Protein AF-A0A3M1APE1-F1 (afdb_monomer)

Solvent-accessible surface area (backbone atoms only — not comparable to full-atom values): 11731 Å² total; per-residue (Å²): 135,86,70,87,80,72,61,63,45,78,48,77,45,82,92,74,78,41,46,35,37,30,33,65,86,78,69,50,74,39,74,43,41,79,47,98,55,99,58,69,30,36,32,40,74,58,96,89,41,82,45,78,42,48,53,67,59,55,52,51,50,53,52,47,52,55,46,58,76,47,33,68,66,52,49,53,50,46,54,53,49,54,50,47,54,45,68,57,50,65,88,37,80,69,100,48,68,95,58,79,56,70,67,52,43,53,51,52,54,50,53,43,48,49,53,57,50,50,52,49,51,51,51,47,50,55,64,74,60,65,71,81,90,74,94,64,97,72,72,63,59,63,63,53,46,58,58,53,52,57,64,56,71,72,62,62,74,68,59,59,53,52,50,52,52,54,52,54,58,53,52,65,62,56,65,70,56,70,69,58,66,71,65,72,76,77,77,86,85,88,133

Structure (mmCIF, N/CA/C/O backbone):
data_AF-A0A3M1APE1-F1
#
_entry.id   AF-A0A3M1APE1-F1
#
loop_
_atom_site.group_PDB
_atom_site.id
_atom_site.type_symbol
_atom_site.label_atom_id
_atom_site.label_alt_id
_atom_site.label_comp_id
_atom_site.label_asym_id
_atom_site.label_entity_id
_atom_site.label_seq_id
_atom_site.pdbx_PDB_ins_code
_atom_site.Cartn_x
_atom_site.Cartn_y
_atom_site.Cartn_z
_atom_site.occupancy
_atom_site.B_iso_or_equiv
_atom_site.auth_seq_id
_atom_site.auth_comp_id
_atom_site.auth_asym_id
_atom_site.auth_atom_id
_atom_site.pdbx_PDB_model_num
ATOM 1 N N . MET A 1 1 ? -1.640 -9.031 -0.812 1.00 41.06 1 MET A N 1
ATOM 2 C CA . MET A 1 1 ? -1.396 -9.286 0.622 1.00 41.06 1 MET A CA 1
ATOM 3 C C . MET A 1 1 ? -2.560 -8.697 1.394 1.00 41.06 1 MET A C 1
ATOM 5 O O . MET A 1 1 ? -2.690 -7.480 1.416 1.00 41.06 1 MET A O 1
ATOM 9 N N . GLN A 1 2 ? -3.460 -9.532 1.909 1.00 44.06 2 GLN A N 1
ATOM 10 C CA . GLN A 1 2 ? -4.493 -9.068 2.835 1.00 44.06 2 GLN 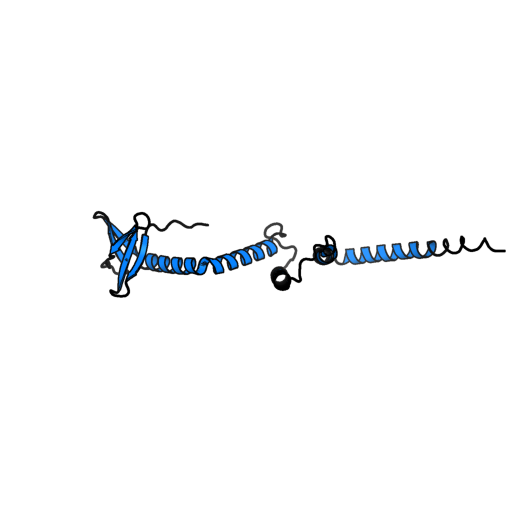A CA 1
ATOM 11 C C . GLN A 1 2 ? -3.848 -9.017 4.224 1.00 44.06 2 GLN A C 1
ATOM 13 O O . GLN A 1 2 ? -3.299 -10.016 4.681 1.00 44.06 2 GLN A O 1
ATOM 18 N N . GLY A 1 3 ? -3.800 -7.827 4.828 1.00 60.53 3 GLY A N 1
ATOM 19 C CA . GLY A 1 3 ? -3.351 -7.671 6.213 1.00 60.53 3 GLY A CA 1
ATOM 20 C C . GLY A 1 3 ? -4.353 -8.291 7.189 1.00 60.53 3 GLY A C 1
ATOM 21 O O . GLY A 1 3 ? -5.450 -8.675 6.785 1.00 60.53 3 GLY A O 1
ATOM 22 N N . GLN A 1 4 ? -3.992 -8.357 8.473 1.00 72.94 4 GLN A N 1
ATOM 23 C CA . GLN A 1 4 ? -4.885 -8.860 9.519 1.00 72.9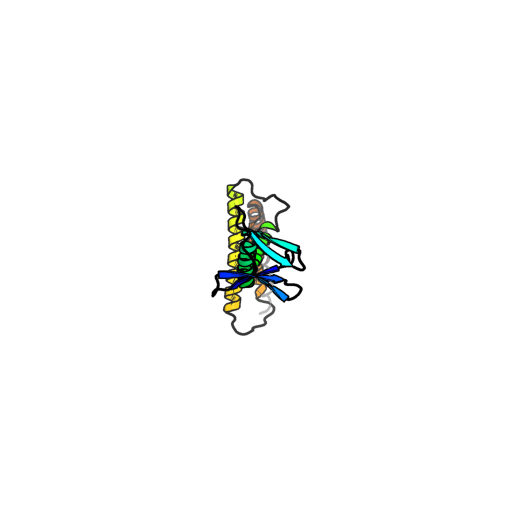4 4 GLN A CA 1
ATOM 24 C C . GLN A 1 4 ? -6.243 -8.136 9.470 1.00 72.94 4 GLN A C 1
ATOM 26 O O . GLN A 1 4 ? -6.304 -6.905 9.313 1.00 72.94 4 GLN A O 1
ATOM 31 N N . SER A 1 5 ? -7.324 -8.917 9.559 1.00 71.25 5 SER A N 1
ATOM 32 C CA . SER A 1 5 ? -8.690 -8.401 9.579 1.00 71.25 5 SER A CA 1
ATOM 33 C C . SER A 1 5 ? -8.896 -7.533 10.814 1.00 71.25 5 SER A C 1
ATOM 35 O O . SER A 1 5 ? -8.535 -7.922 11.927 1.00 71.25 5 SER A O 1
ATOM 37 N N . LEU A 1 6 ? -9.476 -6.353 10.617 1.00 80.31 6 LEU A N 1
ATOM 38 C CA . LEU A 1 6 ? -9.889 -5.504 11.726 1.00 80.31 6 LEU A CA 1
ATOM 39 C C . LEU A 1 6 ? -11.066 -6.175 12.443 1.00 80.31 6 LEU A C 1
ATOM 41 O O . LEU A 1 6 ? -11.990 -6.656 11.794 1.00 80.31 6 LEU A O 1
ATOM 45 N N . HIS A 1 7 ? -11.019 -6.216 13.774 1.00 85.69 7 HIS A N 1
ATOM 46 C CA . HIS A 1 7 ? -12.157 -6.655 14.591 1.00 85.69 7 HIS A CA 1
ATOM 47 C C . HIS A 1 7 ? -13.113 -5.497 14.909 1.00 85.69 7 HIS A C 1
ATOM 49 O O . HIS A 1 7 ? -14.311 -5.717 15.052 1.00 85.69 7 HIS A O 1
ATOM 55 N N . PHE A 1 8 ? -12.583 -4.272 14.984 1.00 89.81 8 PHE A N 1
ATOM 56 C CA . PHE A 1 8 ? -13.334 -3.064 15.319 1.00 89.81 8 PHE A CA 1
ATOM 57 C C . PHE A 1 8 ? -13.159 -2.004 14.235 1.00 89.81 8 PHE A C 1
ATOM 59 O O . PHE A 1 8 ? -12.045 -1.804 13.738 1.00 89.81 8 PHE A O 1
ATOM 66 N N . GLY A 1 9 ? -14.260 -1.342 13.900 1.00 90.38 9 GLY A N 1
ATOM 67 C CA . GLY A 1 9 ? -14.331 -0.103 13.147 1.00 90.38 9 GLY A CA 1
ATOM 68 C C . GLY A 1 9 ? -14.541 1.089 14.075 1.00 90.38 9 GLY A C 1
ATOM 69 O O . GLY A 1 9 ? -14.995 0.932 15.209 1.00 90.38 9 GLY A O 1
ATOM 70 N N . PHE A 1 10 ? -14.182 2.275 13.598 1.00 92.50 10 PHE A N 1
ATOM 71 C CA . PHE A 1 10 ? -14.291 3.519 14.352 1.00 92.50 10 PHE A CA 1
ATOM 72 C C . PHE A 1 10 ? -14.996 4.575 13.508 1.00 92.50 10 PHE A C 1
ATOM 74 O O . PHE A 1 10 ? -14.651 4.753 12.341 1.00 92.50 10 PHE A O 1
ATOM 81 N N . GLU A 1 11 ? -15.925 5.311 14.109 1.00 90.75 11 GLU A N 1
ATOM 82 C CA . GLU A 1 11 ? -16.632 6.417 13.463 1.00 90.75 11 GLU A CA 1
ATOM 83 C C . GLU A 1 11 ? -16.716 7.623 14.407 1.00 90.75 11 GLU A C 1
ATOM 85 O O . GLU A 1 11 ? -16.897 7.485 15.619 1.00 90.75 11 GLU A O 1
ATOM 90 N N . TRP A 1 12 ? -16.532 8.824 13.853 1.00 87.94 12 TRP A N 1
ATOM 91 C CA . TRP A 1 12 ? -16.698 10.076 14.591 1.00 87.94 12 TRP A CA 1
ATOM 92 C C . TRP A 1 12 ? -18.082 10.648 14.312 1.00 87.94 12 TRP A C 1
ATOM 94 O O . TRP A 1 12 ? -18.392 10.985 13.172 1.00 87.94 12 TRP A O 1
ATOM 104 N N . ILE A 1 13 ? -18.887 10.823 15.358 1.00 86.00 13 ILE A N 1
ATOM 105 C CA . ILE A 1 13 ? -20.185 11.489 15.247 1.00 86.00 13 ILE A CA 1
ATOM 106 C C . ILE A 1 13 ? -19.953 12.999 15.387 1.00 86.00 13 ILE A C 1
ATOM 108 O O . ILE A 1 13 ? -19.670 13.498 16.482 1.00 86.00 13 ILE A O 1
ATOM 112 N N . GLU A 1 14 ? -20.058 13.729 14.272 1.00 75.00 14 GLU A N 1
ATOM 113 C CA . GLU A 1 14 ? -19.748 15.168 14.181 1.00 75.00 14 GLU A CA 1
ATOM 114 C C . GLU A 1 14 ? -20.595 16.042 15.117 1.00 75.00 14 GLU A C 1
ATOM 116 O O . GLU A 1 14 ? -20.106 17.053 15.619 1.00 75.00 14 GLU A O 1
ATOM 121 N N . GLN A 1 15 ? -21.832 15.631 15.404 1.00 73.50 15 GLN A N 1
ATOM 122 C CA . GLN A 1 15 ? -22.766 16.391 16.244 1.00 73.50 15 GLN A CA 1
ATOM 123 C C . GLN A 1 15 ? -22.298 16.500 17.703 1.00 73.50 15 GLN A C 1
ATOM 125 O O . GLN A 1 15 ? -22.462 17.542 18.332 1.00 73.50 15 GLN A O 1
ATOM 130 N N . ASP A 1 16 ? -21.657 15.448 18.217 1.00 72.25 16 ASP A N 1
ATOM 131 C CA . ASP A 1 16 ? -21.386 15.280 19.648 1.00 72.25 16 ASP A CA 1
ATOM 132 C C . ASP A 1 16 ? -19.888 15.189 19.986 1.00 72.25 16 ASP A C 1
ATOM 134 O O . ASP A 1 16 ? -19.525 15.108 21.162 1.00 72.25 16 ASP A O 1
ATOM 138 N N . LYS A 1 17 ? -19.000 15.169 18.976 1.00 75.62 17 LYS A N 1
ATOM 139 C CA . LYS A 1 17 ? -17.557 14.867 19.123 1.00 75.62 17 LYS A CA 1
ATOM 140 C C . LYS A 1 17 ? -17.299 13.568 19.903 1.00 75.62 17 LYS A C 1
ATOM 142 O O . LYS A 1 17 ? -16.309 13.449 20.630 1.00 75.62 17 LYS A O 1
ATOM 147 N N . LYS A 1 18 ? -18.194 12.589 19.768 1.00 85.19 18 LYS A N 1
ATOM 148 C CA . LYS A 1 18 ? -18.088 11.275 20.413 1.00 85.19 18 LYS A CA 1
ATOM 149 C C . LYS A 1 18 ? -17.584 10.244 19.407 1.00 85.19 18 LYS A C 1
ATOM 151 O O . LYS A 1 18 ? -17.880 10.331 18.216 1.00 85.19 18 LYS A O 1
ATOM 156 N N . LEU A 1 19 ? -16.791 9.303 19.912 1.00 87.88 19 LEU A N 1
ATOM 157 C CA . LEU A 1 19 ? -16.256 8.186 19.144 1.00 87.88 19 LEU A CA 1
ATOM 158 C C . LEU A 1 19 ? -17.179 6.981 19.321 1.00 87.88 19 LEU A C 1
ATOM 160 O O . LEU A 1 19 ? -17.446 6.569 20.453 1.00 87.88 19 LEU A O 1
ATOM 164 N N . GLU A 1 20 ? -17.620 6.408 18.214 1.00 91.50 20 GLU A N 1
ATOM 165 C CA . GLU A 1 20 ? -18.360 5.155 18.181 1.00 91.50 20 GLU A CA 1
ATOM 166 C C . GLU A 1 20 ? -17.445 4.037 17.677 1.00 91.50 20 GLU A C 1
ATOM 168 O O . GLU A 1 20 ? -16.657 4.221 16.745 1.00 91.50 20 GLU A O 1
ATOM 173 N N . VAL A 1 21 ? -17.497 2.888 18.347 1.00 92.00 21 VAL A N 1
ATOM 174 C CA . VAL A 1 21 ? -16.735 1.693 17.982 1.00 92.00 21 VAL A CA 1
ATOM 175 C C . VAL A 1 21 ? -17.712 0.635 17.512 1.00 92.00 21 VAL A C 1
ATOM 177 O O . VAL A 1 21 ? -18.576 0.204 18.269 1.00 92.00 21 VAL A O 1
ATOM 180 N N . ILE A 1 22 ? -17.541 0.187 16.278 1.00 92.06 22 ILE A N 1
ATOM 181 C CA . ILE A 1 22 ? -18.403 -0.810 15.650 1.00 92.06 22 ILE A CA 1
ATOM 182 C C . ILE A 1 22 ? -17.658 -2.137 15.645 1.00 92.06 22 ILE A C 1
ATOM 184 O O . ILE A 1 22 ? -16.546 -2.233 15.129 1.00 92.06 22 ILE A O 1
ATOM 188 N N . GLU A 1 23 ? -18.237 -3.184 16.212 1.00 91.44 23 GLU A N 1
ATOM 189 C CA . GLU A 1 23 ? -17.677 -4.524 16.081 1.00 91.44 23 GLU A CA 1
ATOM 190 C C . GLU A 1 23 ? -18.008 -5.079 14.690 1.00 91.44 23 GLU A C 1
ATOM 192 O O . GLU A 1 23 ? -19.164 -5.307 14.352 1.00 91.44 23 GLU A O 1
ATOM 197 N N . LEU A 1 24 ? -16.988 -5.303 13.858 1.00 87.44 24 LEU A N 1
ATOM 198 C CA . LEU A 1 24 ? -17.173 -5.619 12.434 1.00 87.44 24 LEU A CA 1
ATOM 199 C C . LEU A 1 24 ? -17.768 -7.014 12.189 1.00 87.44 24 LEU A C 1
ATOM 201 O O . LEU A 1 24 ? -18.299 -7.274 11.115 1.00 87.44 24 LEU A O 1
ATOM 205 N N . GLN A 1 25 ? -17.664 -7.920 13.164 1.00 85.44 25 GLN A N 1
ATOM 206 C CA . GLN A 1 25 ? -18.213 -9.275 13.061 1.00 85.44 25 GLN A CA 1
ATOM 207 C C . GLN A 1 25 ? -19.708 -9.329 13.389 1.00 85.44 25 GLN A C 1
ATOM 209 O O . GLN A 1 25 ? -20.440 -10.099 12.774 1.00 85.44 25 GLN A O 1
ATOM 214 N N . THR A 1 26 ? -20.152 -8.531 14.360 1.00 86.50 26 THR A N 1
ATOM 215 C CA . THR A 1 26 ? -21.529 -8.538 14.877 1.00 86.50 26 THR A CA 1
ATOM 216 C C . THR A 1 26 ? -22.356 -7.363 14.358 1.00 86.50 26 THR A C 1
ATOM 218 O O . THR A 1 26 ? -23.582 -7.414 14.407 1.00 86.50 26 THR A O 1
ATOM 221 N N . GLY A 1 27 ? -21.706 -6.306 13.861 1.00 85.31 27 GLY A N 1
ATOM 222 C CA . GLY A 1 27 ? -22.337 -5.050 13.454 1.00 85.31 27 GLY A CA 1
ATOM 223 C C . GLY A 1 27 ? -22.829 -4.197 14.627 1.00 85.31 27 GLY A C 1
ATOM 224 O O . GLY A 1 27 ? -23.540 -3.222 14.408 1.00 85.31 27 GLY A O 1
ATOM 225 N N . GLN A 1 28 ? -22.491 -4.557 15.869 1.00 89.50 28 GLN A N 1
ATOM 226 C CA . GLN A 1 28 ? -22.942 -3.830 17.054 1.00 89.50 28 GLN A CA 1
ATOM 227 C C . GLN A 1 28 ? -22.081 -2.593 17.296 1.00 89.50 28 GLN A C 1
ATOM 229 O O . GLN A 1 28 ? -20.850 -2.670 17.296 1.00 89.50 28 GLN A O 1
ATOM 234 N N . ALA A 1 29 ? -22.744 -1.462 17.523 1.00 89.69 29 ALA A N 1
ATOM 235 C CA . ALA A 1 29 ? -22.097 -0.189 17.783 1.00 89.69 29 ALA A CA 1
ATOM 236 C C . ALA A 1 29 ? -22.069 0.112 19.288 1.00 89.69 29 ALA A C 1
ATOM 238 O O . ALA A 1 29 ? -23.055 -0.067 20.005 1.00 89.69 29 ALA A O 1
ATOM 239 N N . TYR A 1 30 ? -20.907 0.544 19.766 1.00 90.94 30 TYR A N 1
ATOM 240 C CA . TYR A 1 30 ? -20.628 0.826 21.164 1.00 90.94 30 TYR A CA 1
ATOM 241 C C . TYR A 1 30 ? -20.103 2.248 21.306 1.00 90.94 30 TYR A C 1
ATOM 243 O O . TYR A 1 30 ? -19.142 2.647 20.645 1.00 90.94 30 TYR A O 1
ATOM 251 N N . GLN A 1 31 ? -20.677 3.001 22.238 1.00 89.38 31 GLN A N 1
ATOM 252 C CA . GLN A 1 31 ? -20.184 4.334 22.553 1.00 89.38 31 GLN A CA 1
ATOM 253 C C . GLN A 1 31 ? -18.860 4.243 23.322 1.00 89.38 31 GLN A C 1
ATOM 255 O O . GLN A 1 31 ? -18.776 3.579 24.358 1.00 89.38 31 GLN A O 1
ATOM 260 N N . ALA A 1 32 ? -17.819 4.915 22.826 1.00 89.94 32 ALA A N 1
ATOM 261 C CA . ALA A 1 32 ? -16.527 4.950 23.495 1.00 89.94 32 ALA A CA 1
ATOM 262 C C . ALA A 1 32 ? -16.452 6.080 24.522 1.00 89.94 32 ALA A C 1
ATOM 264 O O . ALA A 1 32 ? -16.839 7.222 24.265 1.00 89.94 32 ALA A O 1
ATOM 265 N N . TYR A 1 33 ? -15.838 5.780 25.661 1.00 88.75 33 TYR A N 1
ATOM 266 C CA . TYR A 1 33 ? -15.548 6.746 26.711 1.00 88.75 33 TYR A CA 1
ATOM 267 C C . TYR A 1 33 ? -14.059 7.068 26.733 1.00 88.75 33 TYR A C 1
ATOM 269 O O . TYR A 1 33 ? -13.210 6.195 26.537 1.00 88.75 33 TYR A O 1
ATOM 277 N N . ARG A 1 34 ? -13.713 8.328 27.002 1.00 86.50 34 ARG A N 1
ATOM 278 C CA . ARG A 1 34 ? -12.315 8.709 27.222 1.00 86.50 34 ARG A CA 1
ATOM 279 C C . ARG A 1 34 ? -11.859 8.154 28.570 1.00 86.50 34 ARG A C 1
ATOM 281 O O . ARG A 1 34 ? -12.410 8.507 29.611 1.00 86.50 34 ARG A O 1
ATOM 288 N N . ALA A 1 35 ? -10.832 7.312 28.560 1.00 86.12 35 ALA A N 1
ATOM 289 C CA . ALA A 1 35 ? -10.236 6.804 29.785 1.00 86.12 35 ALA A CA 1
ATOM 290 C C . ALA A 1 35 ? -9.421 7.909 30.474 1.00 86.12 35 ALA A C 1
ATOM 292 O O . ALA A 1 35 ? -8.711 8.682 29.825 1.00 86.12 35 ALA A O 1
ATOM 293 N N . LYS A 1 36 ? -9.490 7.962 31.808 1.00 78.38 36 LYS A N 1
ATOM 294 C CA . LYS A 1 36 ? -8.719 8.903 32.630 1.00 78.38 36 LYS A CA 1
ATOM 295 C C . LYS A 1 36 ? -7.268 8.408 32.722 1.00 78.38 36 LYS A C 1
ATOM 297 O O . LYS A 1 36 ? -6.915 7.652 33.618 1.00 78.38 36 LYS A O 1
ATOM 302 N N . SER A 1 37 ? -6.446 8.749 31.734 1.00 78.44 37 SER A N 1
ATOM 303 C CA . SER A 1 37 ? -5.037 8.351 31.654 1.0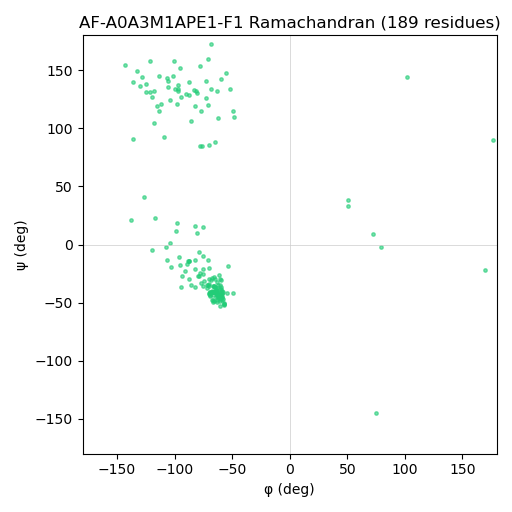0 78.44 37 SER A CA 1
ATOM 304 C C . SER A 1 37 ? -4.196 9.489 31.076 1.00 78.44 37 SER A C 1
ATOM 306 O O . SER A 1 37 ? -4.709 10.319 30.330 1.00 78.44 37 SER A O 1
ATOM 308 N N . GLU A 1 38 ? -2.905 9.513 31.414 1.00 74.12 38 GLU A N 1
ATOM 309 C CA . GLU A 1 38 ? -1.928 10.486 30.901 1.00 74.12 38 GLU A CA 1
ATOM 310 C C . GLU A 1 38 ? -1.785 10.407 29.371 1.00 74.12 38 GLU A C 1
ATOM 312 O O . GLU A 1 38 ? -1.557 11.407 28.698 1.00 74.12 38 GLU A O 1
ATOM 317 N N . LYS A 1 39 ? -1.998 9.212 28.802 1.00 78.94 39 LYS A N 1
ATOM 318 C CA . LYS A 1 39 ? -2.093 8.992 27.354 1.00 78.94 39 LYS A CA 1
ATOM 319 C C . LYS A 1 39 ? -3.556 8.962 26.929 1.00 78.94 39 LYS A C 1
ATOM 321 O O . LYS A 1 39 ? -4.365 8.290 27.568 1.00 78.94 39 LYS A O 1
ATOM 326 N N . GLU A 1 40 ? -3.881 9.606 25.808 1.00 82.12 40 GLU A N 1
ATOM 327 C CA . GLU A 1 40 ? -5.231 9.555 25.242 1.00 82.12 40 GLU A CA 1
ATOM 328 C C . GLU A 1 40 ? -5.607 8.118 24.851 1.00 82.12 40 GLU A C 1
ATOM 330 O O . GLU A 1 40 ? -5.075 7.534 23.899 1.00 82.12 40 GLU A O 1
ATOM 335 N N . LYS A 1 41 ? -6.523 7.538 25.630 1.00 88.81 41 LYS A N 1
ATOM 336 C CA . LYS A 1 41 ? -7.087 6.205 25.429 1.00 88.81 41 LYS A CA 1
ATOM 337 C C . LYS A 1 41 ? -8.606 6.292 25.453 1.00 88.81 41 LYS A C 1
ATOM 339 O O . LYS A 1 41 ? -9.177 7.050 26.237 1.00 88.81 41 LYS A O 1
ATOM 344 N N . TYR A 1 42 ? -9.237 5.473 24.629 1.00 89.94 42 TYR A N 1
ATOM 345 C CA . TYR A 1 42 ? -10.684 5.312 24.564 1.00 89.94 42 TYR A CA 1
ATOM 346 C C . TYR A 1 42 ? -11.036 3.904 25.032 1.00 89.94 42 TYR A C 1
ATOM 348 O O . TYR A 1 42 ? -10.255 2.980 24.807 1.00 89.94 42 TYR A O 1
ATOM 356 N N . CYS A 1 43 ? -12.161 3.718 25.712 1.00 90.81 43 CYS A N 1
ATOM 357 C CA . CYS A 1 43 ? -12.617 2.399 26.126 1.00 90.81 43 CYS A CA 1
ATOM 358 C C . CYS A 1 43 ? -14.087 2.160 25.810 1.00 90.81 43 CYS A C 1
ATOM 360 O O . CYS A 1 43 ? -14.900 3.081 25.821 1.00 90.81 43 CYS A O 1
ATOM 362 N N . ILE A 1 44 ? -14.399 0.893 25.558 1.00 92.25 44 ILE A N 1
ATOM 363 C CA . ILE A 1 44 ? -15.760 0.369 25.458 1.00 92.25 44 ILE A CA 1
ATOM 364 C C . ILE A 1 44 ? -15.946 -0.739 26.488 1.00 92.25 44 ILE A C 1
ATOM 366 O O . ILE A 1 44 ? -14.970 -1.343 26.948 1.00 92.25 44 ILE A O 1
ATOM 370 N N . ILE A 1 45 ? -17.201 -1.003 26.834 1.00 89.50 45 ILE A N 1
ATOM 371 C CA . ILE A 1 45 ? -17.586 -2.088 27.732 1.00 89.50 45 ILE A CA 1
ATOM 372 C C . ILE A 1 45 ? -18.371 -3.099 26.903 1.00 89.50 45 ILE A C 1
ATOM 374 O O . ILE A 1 45 ? -19.453 -2.786 26.418 1.00 89.50 45 ILE A O 1
ATOM 378 N N . ILE A 1 46 ? -17.824 -4.303 26.749 1.00 88.12 46 ILE A N 1
ATOM 379 C CA . ILE A 1 46 ? -18.491 -5.425 26.080 1.00 88.12 46 ILE A CA 1
ATOM 380 C C . ILE A 1 46 ? -18.713 -6.501 27.136 1.00 88.12 46 ILE A C 1
ATOM 382 O O . ILE A 1 46 ? -17.747 -6.986 27.722 1.00 88.12 46 ILE A O 1
ATOM 386 N N . ASN A 1 47 ? -19.968 -6.868 27.405 1.00 87.12 47 ASN A N 1
ATOM 387 C CA . ASN A 1 47 ? -20.324 -7.917 28.374 1.00 87.12 47 ASN A CA 1
ATOM 388 C C . ASN A 1 47 ? -19.645 -7.747 29.752 1.00 87.12 47 ASN A C 1
ATOM 390 O O . ASN A 1 47 ? -19.184 -8.710 30.359 1.00 87.12 47 ASN A O 1
ATOM 394 N N . GLY A 1 48 ? -19.525 -6.501 30.227 1.00 86.12 48 GLY A N 1
ATOM 395 C CA . GLY A 1 48 ? -18.870 -6.169 31.500 1.00 86.12 48 GLY A CA 1
ATOM 396 C C . GLY A 1 48 ? -17.336 -6.147 31.465 1.00 86.12 48 GLY A C 1
ATOM 397 O O . GLY A 1 48 ? -16.714 -5.805 32.468 1.00 86.12 48 GLY A O 1
ATOM 398 N N . GLN A 1 49 ? -16.707 -6.460 30.329 1.00 89.00 49 GLN A N 1
ATOM 399 C CA . GLN A 1 49 ? -15.259 -6.370 30.146 1.00 89.00 49 GLN A CA 1
ATOM 400 C C . GLN A 1 49 ? -14.864 -5.059 29.465 1.00 89.00 49 GLN A C 1
ATOM 402 O O . GLN A 1 49 ? -15.439 -4.659 28.451 1.00 89.00 49 GLN A O 1
ATOM 407 N N . TYR A 1 50 ? -13.836 -4.406 30.008 1.00 90.19 50 TYR A N 1
ATOM 408 C CA . TYR A 1 50 ? -13.267 -3.196 29.425 1.00 90.19 50 TYR A CA 1
ATOM 409 C C . TYR A 1 50 ? -12.312 -3.537 28.289 1.00 90.19 50 TYR A C 1
ATOM 411 O O . TYR A 1 50 ? -11.364 -4.305 28.462 1.00 90.19 50 TYR A O 1
ATOM 419 N N . ARG A 1 51 ? -12.500 -2.882 27.145 1.00 90.69 51 ARG A N 1
ATOM 420 C CA . ARG A 1 51 ? -11.558 -2.930 26.030 1.00 90.69 51 ARG A CA 1
ATOM 421 C C . ARG A 1 51 ? -11.048 -1.535 25.730 1.00 90.69 51 ARG A C 1
ATOM 423 O O . ARG A 1 51 ? -11.836 -0.611 25.562 1.00 90.69 51 ARG A O 1
ATOM 430 N N . TYR A 1 52 ? -9.727 -1.392 25.688 1.00 91.31 52 TYR A N 1
ATOM 431 C CA . TYR A 1 52 ? -9.058 -0.110 25.495 1.00 91.31 52 TYR A CA 1
ATOM 432 C C . TYR A 1 52 ? -8.484 0.004 24.087 1.00 91.31 52 TYR A C 1
ATOM 434 O O . TYR A 1 52 ? -7.884 -0.939 23.571 1.00 91.31 52 TYR A O 1
ATOM 442 N N . PHE A 1 53 ? -8.595 1.198 23.525 1.00 91.38 53 PHE A N 1
ATOM 443 C CA . PHE A 1 53 ? -8.031 1.595 22.248 1.00 91.38 53 PHE A CA 1
ATOM 444 C C . PHE A 1 53 ? -7.101 2.780 22.460 1.00 91.38 53 PHE A C 1
ATOM 446 O O . PHE A 1 53 ? -7.443 3.760 23.132 1.00 91.38 53 PHE A O 1
ATOM 453 N N . SER A 1 54 ? -5.896 2.690 21.909 1.00 91.56 54 SER A N 1
ATOM 454 C CA . SER A 1 54 ? -4.981 3.824 21.888 1.00 91.56 54 SER A CA 1
ATOM 455 C C . SER A 1 54 ? -5.381 4.806 20.791 1.00 91.56 54 SER A C 1
ATOM 457 O O . SER A 1 54 ? -5.939 4.417 19.764 1.00 91.56 54 SER A O 1
ATOM 459 N N . ARG A 1 55 ? -5.032 6.083 20.967 1.00 89.19 55 ARG A N 1
ATOM 460 C CA . ARG A 1 55 ? -5.229 7.087 19.916 1.00 89.19 55 ARG A CA 1
ATOM 461 C C . ARG A 1 55 ? -4.582 6.681 18.585 1.00 89.19 55 ARG A C 1
ATOM 463 O O . ARG A 1 55 ? -5.224 6.762 17.548 1.00 89.19 55 ARG A O 1
ATOM 470 N N . GLN A 1 56 ? -3.371 6.121 18.637 1.00 90.50 56 GLN A N 1
ATOM 471 C CA . GLN A 1 56 ? -2.664 5.615 17.455 1.00 90.50 56 GLN A CA 1
ATOM 472 C C . GLN A 1 56 ? -3.436 4.516 16.713 1.00 90.50 56 GLN A C 1
ATOM 474 O O . GLN A 1 56 ? -3.403 4.476 15.489 1.00 90.50 56 GLN A O 1
ATOM 479 N N . GLN A 1 57 ? -4.124 3.613 17.423 1.00 89.81 57 GLN A N 1
ATOM 480 C CA . GLN A 1 57 ? -4.936 2.572 16.780 1.00 89.81 57 GLN A CA 1
ATOM 481 C C . GLN A 1 57 ? -6.111 3.175 16.008 1.00 89.81 57 GLN A C 1
ATOM 483 O O . GLN A 1 57 ? -6.384 2.747 14.889 1.00 89.81 57 GLN A O 1
ATOM 488 N N . ILE A 1 58 ? -6.757 4.183 16.592 1.00 90.62 58 ILE A N 1
ATOM 489 C CA . ILE A 1 58 ? -7.872 4.907 15.980 1.00 90.62 58 ILE A CA 1
ATOM 490 C C . ILE A 1 58 ? -7.383 5.678 14.746 1.00 90.62 58 ILE A C 1
ATOM 492 O O . ILE A 1 58 ? -7.948 5.541 13.665 1.00 90.62 58 ILE A O 1
ATOM 496 N N . ASP A 1 59 ? -6.286 6.426 14.870 1.00 91.31 59 ASP A N 1
ATOM 497 C CA . ASP A 1 59 ? -5.726 7.195 13.753 1.00 91.31 59 ASP A CA 1
ATOM 498 C C . ASP A 1 59 ? -5.268 6.269 12.609 1.00 91.31 59 ASP A C 1
ATOM 500 O O . ASP A 1 59 ? -5.554 6.528 11.440 1.00 91.31 59 ASP A O 1
ATOM 504 N N . ASN A 1 60 ? -4.627 5.140 12.932 1.00 90.88 60 ASN A N 1
ATOM 505 C CA . ASN A 1 60 ? -4.227 4.136 11.943 1.00 90.88 60 ASN A CA 1
ATOM 506 C C . ASN A 1 60 ? -5.424 3.522 11.211 1.00 90.88 60 ASN A C 1
ATOM 508 O O . ASN A 1 60 ? -5.310 3.212 10.024 1.00 90.88 60 ASN A O 1
ATOM 512 N N . TYR A 1 61 ? -6.557 3.337 11.891 1.00 91.38 61 TYR A N 1
ATOM 513 C CA . TYR A 1 61 ? -7.780 2.872 11.248 1.00 91.38 61 TYR A CA 1
ATOM 514 C C . TYR A 1 61 ? -8.273 3.876 10.202 1.00 91.38 61 TYR A C 1
ATOM 516 O O . TYR A 1 61 ? -8.484 3.494 9.052 1.00 91.38 61 TYR A O 1
ATOM 524 N N . PHE A 1 62 ? -8.373 5.160 10.556 1.00 91.44 62 PHE A N 1
ATOM 525 C CA . PHE A 1 62 ? -8.812 6.190 9.611 1.00 91.44 62 PHE A CA 1
ATOM 526 C C . PHE A 1 62 ? -7.837 6.358 8.443 1.00 91.44 62 PHE A C 1
ATOM 528 O O . PHE A 1 62 ? -8.265 6.446 7.293 1.00 91.44 62 PHE A O 1
ATOM 535 N N . LEU A 1 63 ? -6.527 6.316 8.703 1.00 90.44 63 LEU A N 1
ATOM 536 C CA . LEU A 1 63 ? -5.512 6.305 7.646 1.00 90.44 63 LEU A CA 1
ATOM 537 C C . LEU A 1 63 ? -5.697 5.110 6.708 1.00 90.44 63 LEU A C 1
ATOM 539 O O . LEU A 1 63 ? -5.623 5.258 5.489 1.00 90.44 63 LEU A O 1
ATOM 543 N N . ARG A 1 64 ? -5.974 3.922 7.253 1.00 88.00 64 ARG A N 1
ATOM 544 C CA . ARG A 1 64 ? -6.236 2.729 6.446 1.00 88.00 64 ARG A CA 1
ATOM 545 C C . ARG A 1 64 ? -7.501 2.884 5.607 1.00 88.00 64 ARG A C 1
ATOM 547 O O . ARG A 1 64 ? -7.458 2.547 4.430 1.00 88.00 64 ARG A O 1
ATOM 554 N N . GLN A 1 65 ? -8.572 3.446 6.159 1.00 88.44 65 GLN A N 1
ATOM 555 C CA . GLN A 1 65 ? -9.806 3.716 5.420 1.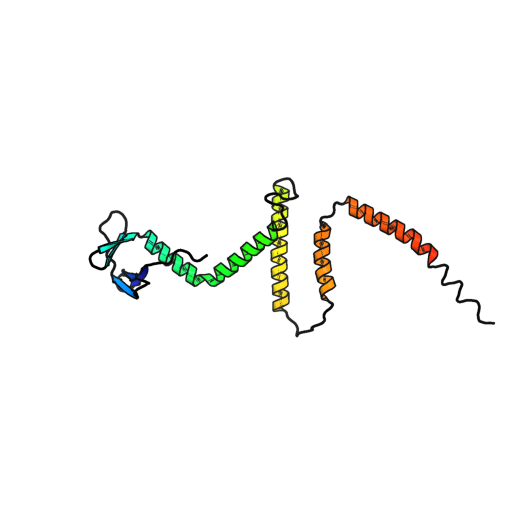00 88.44 65 GLN A CA 1
ATOM 556 C C . GLN A 1 65 ? -9.578 4.715 4.275 1.00 88.44 65 GLN A C 1
ATOM 558 O O . GLN A 1 65 ? -10.049 4.494 3.163 1.00 88.44 65 GLN A O 1
ATOM 563 N N . GLN A 1 66 ? -8.777 5.762 4.495 1.00 88.19 66 GLN A N 1
ATOM 564 C CA . GLN A 1 66 ? -8.374 6.704 3.442 1.00 88.19 66 GLN A CA 1
ATOM 565 C C . GLN A 1 66 ? -7.522 6.039 2.352 1.00 88.19 66 GLN A C 1
ATOM 567 O O . GLN A 1 66 ? -7.682 6.333 1.165 1.00 88.19 66 GLN A O 1
ATOM 572 N N . ILE A 1 67 ? -6.613 5.137 2.732 1.00 85.06 67 ILE A N 1
ATOM 573 C CA . ILE A 1 67 ? -5.808 4.360 1.781 1.00 85.06 67 ILE A CA 1
ATOM 574 C C . ILE A 1 67 ? -6.696 3.401 0.987 1.00 85.06 67 ILE A C 1
ATOM 576 O O . ILE A 1 67 ? -6.496 3.255 -0.216 1.00 85.06 67 ILE A O 1
ATOM 580 N N . GLU A 1 68 ? -7.661 2.753 1.638 1.00 84.56 68 GLU A N 1
ATOM 581 C CA . GLU A 1 68 ? -8.602 1.828 1.006 1.00 84.56 68 GLU A CA 1
ATOM 582 C C . GLU A 1 68 ? -9.551 2.557 0.046 1.00 84.56 68 GLU A C 1
ATOM 584 O O . GLU A 1 68 ? -9.742 2.089 -1.074 1.00 84.56 68 GLU A O 1
ATOM 589 N N . ALA A 1 69 ? -10.030 3.751 0.407 1.00 85.75 69 ALA A N 1
ATOM 590 C CA . ALA A 1 69 ? -10.794 4.621 -0.489 1.00 85.75 69 ALA A CA 1
ATOM 591 C C . ALA A 1 69 ? -9.994 5.010 -1.747 1.00 85.75 69 ALA A C 1
ATOM 593 O O . ALA A 1 69 ? -10.538 5.060 -2.846 1.00 85.75 69 ALA A O 1
ATOM 594 N N . ASN A 1 70 ? -8.679 5.213 -1.607 1.00 80.00 70 ASN A N 1
ATOM 595 C CA . ASN A 1 70 ? -7.760 5.529 -2.708 1.00 80.00 70 ASN A CA 1
ATOM 596 C C . ASN A 1 70 ? -6.996 4.293 -3.235 1.00 80.00 70 ASN A C 1
ATOM 598 O O . ASN A 1 70 ? -5.929 4.414 -3.865 1.00 80.00 70 ASN A O 1
ATOM 602 N N . ALA A 1 71 ? -7.484 3.080 -2.953 1.00 75.00 71 ALA A N 1
ATOM 603 C CA . ALA A 1 71 ? -6.728 1.857 -3.203 1.00 75.00 71 ALA A CA 1
ATOM 604 C C . ALA A 1 71 ? -6.516 1.596 -4.691 1.00 75.00 71 ALA A C 1
ATOM 606 O O . ALA A 1 71 ? -5.460 1.098 -5.073 1.00 75.00 71 ALA A O 1
ATOM 607 N N . ASP A 1 72 ? -7.475 1.929 -5.548 1.00 75.00 72 ASP A N 1
ATOM 608 C CA . ASP A 1 72 ? -7.402 1.535 -6.954 1.00 75.00 72 ASP A CA 1
ATOM 609 C C . ASP A 1 72 ? -6.292 2.267 -7.708 1.00 75.00 72 ASP A C 1
ATOM 611 O O . ASP A 1 72 ? -5.509 1.647 -8.432 1.00 75.00 72 ASP A O 1
ATOM 615 N N . GLU A 1 73 ? -6.141 3.573 -7.494 1.00 75.50 73 GLU A N 1
ATOM 616 C CA . GLU A 1 73 ? -5.059 4.344 -8.108 1.00 75.50 73 GLU A CA 1
ATOM 617 C C . GLU A 1 73 ? -3.688 3.984 -7.531 1.00 75.50 73 GLU A C 1
ATOM 619 O O . GLU A 1 73 ? -2.698 3.852 -8.258 1.00 75.50 73 GLU A O 1
ATOM 624 N N . SER A 1 74 ? -3.607 3.813 -6.210 1.00 70.69 74 SER A N 1
ATOM 625 C CA . SER A 1 74 ? -2.359 3.446 -5.536 1.00 70.69 74 SER A CA 1
ATOM 626 C C . SER A 1 74 ? -1.901 2.029 -5.907 1.00 70.69 74 SER A C 1
ATOM 628 O O . SER A 1 74 ? -0.719 1.835 -6.205 1.00 70.69 74 SER A O 1
ATOM 630 N N . ARG A 1 75 ? -2.818 1.055 -6.010 1.00 73.50 75 ARG A N 1
ATOM 631 C CA . ARG A 1 75 ? -2.538 -0.315 -6.482 1.00 73.50 75 ARG A CA 1
ATOM 632 C C . ARG A 1 75 ? -2.082 -0.333 -7.937 1.00 73.50 75 ARG A C 1
ATOM 634 O O . ARG A 1 75 ? -1.078 -0.980 -8.235 1.00 73.50 75 ARG A O 1
ATOM 641 N N . LYS A 1 76 ? -2.749 0.414 -8.828 1.00 74.12 76 LYS A N 1
ATOM 642 C CA . LYS A 1 76 ? -2.330 0.553 -10.237 1.00 74.12 76 LYS A CA 1
ATOM 643 C C . LYS A 1 76 ? -0.913 1.127 -10.343 1.00 74.12 76 LYS A C 1
ATOM 645 O O . LYS A 1 76 ? -0.082 0.588 -11.073 1.00 74.12 76 LYS A O 1
ATOM 650 N N . ARG A 1 77 ? -0.594 2.172 -9.567 1.00 77.31 77 ARG A N 1
ATOM 651 C CA . ARG A 1 77 ? 0.766 2.742 -9.504 1.00 77.31 77 ARG A CA 1
ATOM 652 C C . ARG A 1 77 ? 1.792 1.732 -8.994 1.00 77.31 77 ARG A C 1
ATOM 654 O O . ARG A 1 77 ? 2.846 1.588 -9.610 1.00 77.31 77 ARG A O 1
ATOM 661 N N . ARG A 1 78 ? 1.482 0.995 -7.924 1.00 73.19 78 ARG A N 1
ATOM 662 C CA . ARG A 1 78 ? 2.377 -0.018 -7.347 1.00 73.19 78 ARG A CA 1
ATOM 663 C C . ARG A 1 78 ? 2.703 -1.132 -8.336 1.00 73.19 78 ARG A C 1
ATOM 665 O O . ARG A 1 78 ? 3.879 -1.408 -8.547 1.00 73.19 78 ARG A O 1
ATOM 672 N N . ALA A 1 79 ? 1.694 -1.705 -8.989 1.00 79.12 79 ALA A N 1
ATOM 673 C CA . ALA A 1 79 ? 1.896 -2.750 -9.993 1.00 79.12 79 ALA A CA 1
ATOM 674 C C . ALA A 1 79 ? 2.788 -2.261 -11.148 1.00 79.12 79 ALA A C 1
ATOM 676 O O . ALA A 1 79 ? 3.694 -2.969 -11.592 1.00 79.12 79 ALA A O 1
ATOM 677 N N . ASN A 1 80 ? 2.597 -1.014 -11.589 1.00 81.31 80 ASN A N 1
ATOM 678 C CA . ASN A 1 80 ? 3.443 -0.403 -12.612 1.00 81.31 80 ASN A CA 1
ATOM 679 C C . ASN A 1 80 ? 4.900 -0.255 -12.148 1.00 81.31 80 ASN A C 1
ATOM 681 O O . ASN A 1 80 ? 5.814 -0.556 -12.921 1.00 81.31 80 ASN A O 1
ATOM 685 N N . VAL A 1 81 ? 5.126 0.185 -10.907 1.00 79.44 81 VAL A N 1
ATOM 686 C CA . VAL A 1 81 ? 6.467 0.333 -10.318 1.00 79.44 81 VAL A CA 1
ATOM 687 C C . VAL A 1 81 ? 7.143 -1.026 -10.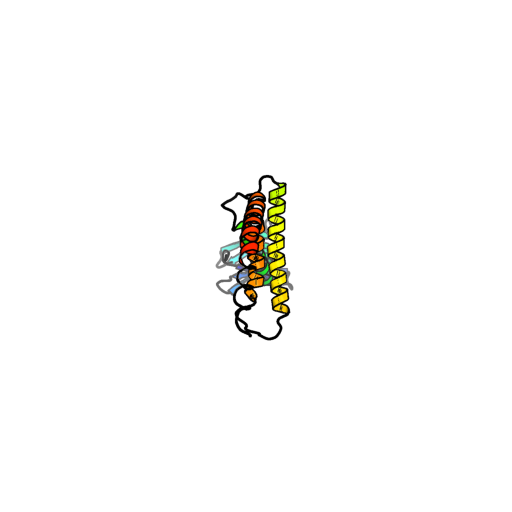138 1.00 79.44 81 VAL A C 1
ATOM 689 O O . VAL A 1 81 ? 8.261 -1.204 -10.616 1.00 79.44 81 VAL A O 1
ATOM 692 N N . GLU A 1 82 ? 6.463 -2.003 -9.534 1.00 79.75 82 GLU A N 1
ATOM 693 C CA . GLU A 1 82 ? 6.973 -3.367 -9.336 1.00 79.75 82 GLU A CA 1
ATOM 694 C C . GLU A 1 82 ? 7.319 -4.028 -10.674 1.00 79.75 82 GLU A C 1
ATOM 696 O O . GLU A 1 82 ? 8.398 -4.597 -10.817 1.00 79.75 82 GLU A O 1
ATOM 701 N N . SER A 1 83 ? 6.479 -3.856 -11.700 1.00 82.44 83 SER A N 1
ATOM 702 C CA . SER A 1 83 ? 6.779 -4.316 -13.058 1.00 82.44 83 SER A CA 1
ATOM 703 C C . SER A 1 83 ? 8.006 -3.609 -13.654 1.00 82.44 83 SER A C 1
ATOM 705 O O . SER A 1 83 ? 8.802 -4.252 -14.335 1.00 82.44 83 SER A O 1
ATOM 707 N N . THR A 1 84 ? 8.212 -2.308 -13.399 1.00 82.25 84 THR A N 1
ATOM 708 C CA . THR A 1 84 ? 9.410 -1.596 -13.887 1.00 82.25 84 THR A CA 1
ATOM 709 C C . THR A 1 84 ? 10.663 -2.131 -13.217 1.00 82.25 84 THR A C 1
ATOM 711 O O . THR A 1 84 ? 11.636 -2.430 -13.907 1.00 82.25 84 THR A O 1
ATOM 714 N N . ILE A 1 85 ? 10.636 -2.272 -11.891 1.00 84.25 85 ILE A N 1
ATOM 715 C CA . ILE A 1 85 ? 11.736 -2.830 -11.098 1.00 84.25 85 ILE A CA 1
ATOM 716 C C . ILE A 1 85 ? 12.045 -4.236 -11.611 1.00 84.25 85 ILE A C 1
ATOM 718 O O . ILE A 1 85 ? 13.176 -4.512 -12.005 1.00 84.25 85 ILE A O 1
ATOM 722 N N . HIS A 1 86 ? 11.026 -5.087 -11.723 1.00 83.69 86 HIS A N 1
ATOM 723 C CA . HIS A 1 86 ? 11.179 -6.445 -12.220 1.00 83.69 86 HIS A CA 1
ATOM 724 C C . HIS A 1 86 ? 11.802 -6.477 -13.621 1.00 83.69 86 HIS A C 1
ATOM 726 O O . HIS A 1 86 ? 12.837 -7.100 -13.800 1.00 83.69 86 HIS A O 1
ATOM 732 N N . HIS A 1 87 ? 11.277 -5.747 -14.608 1.00 82.75 87 HIS A N 1
ATOM 733 C CA . HIS A 1 87 ? 11.864 -5.731 -15.958 1.00 82.75 87 HIS A CA 1
ATOM 734 C C . HIS A 1 87 ? 13.267 -5.106 -16.025 1.00 82.75 87 HIS A C 1
ATOM 736 O O . HIS A 1 87 ? 14.067 -5.452 -16.902 1.00 82.75 87 HIS A O 1
ATOM 742 N N . THR A 1 88 ? 13.579 -4.179 -15.119 1.00 83.75 88 THR A N 1
ATOM 743 C CA . THR A 1 88 ? 14.904 -3.554 -15.039 1.00 83.75 88 THR A CA 1
ATOM 744 C C . THR A 1 88 ? 15.948 -4.563 -14.570 1.00 83.75 88 THR A C 1
ATOM 746 O O . THR A 1 88 ? 17.030 -4.617 -15.157 1.00 83.75 88 THR A O 1
ATOM 749 N N . PHE A 1 89 ? 15.603 -5.387 -13.576 1.00 83.88 89 PHE A N 1
ATOM 750 C CA . PHE A 1 89 ? 16.543 -6.266 -12.873 1.00 83.88 89 PHE A CA 1
ATOM 751 C C . PHE A 1 89 ? 16.422 -7.759 -13.212 1.00 83.88 89 PHE A C 1
ATOM 753 O O . PHE A 1 89 ? 17.352 -8.498 -12.928 1.00 83.88 89 PHE A O 1
ATOM 760 N N . TYR A 1 90 ? 15.349 -8.203 -13.872 1.00 84.00 90 TYR A N 1
ATOM 761 C CA . TYR A 1 90 ? 15.151 -9.593 -14.308 1.00 84.00 90 TYR A CA 1
ATOM 762 C C . TYR A 1 90 ? 16.344 -10.216 -15.058 1.00 84.00 90 TYR A C 1
ATOM 764 O O . TYR A 1 90 ? 16.656 -11.367 -14.779 1.00 84.00 90 TYR A O 1
ATOM 772 N N . PRO A 1 91 ? 17.044 -9.515 -15.977 1.00 79.00 91 PRO A N 1
ATOM 773 C CA . PRO A 1 91 ? 18.168 -10.117 -16.698 1.00 79.00 91 PRO A CA 1
ATOM 774 C C . PRO A 1 91 ? 19.481 -10.142 -15.896 1.00 79.00 91 PRO A C 1
ATOM 776 O O . PRO A 1 91 ? 20.537 -10.366 -16.484 1.00 79.00 91 PRO A O 1
ATOM 779 N N . LEU A 1 92 ? 19.462 -9.818 -14.601 1.00 82.56 92 LEU A N 1
ATOM 780 C CA . LEU A 1 92 ? 20.652 -9.875 -13.759 1.00 82.56 92 LEU A CA 1
ATOM 781 C C . LEU A 1 92 ? 20.787 -11.254 -13.111 1.00 82.56 92 LEU A C 1
ATOM 783 O O . LEU A 1 92 ? 19.869 -11.728 -12.445 1.00 82.56 92 LEU A O 1
ATOM 787 N N . ASP A 1 93 ? 21.973 -11.847 -13.234 1.00 77.88 93 ASP A N 1
ATOM 788 C CA . ASP A 1 93 ? 22.338 -13.068 -12.517 1.00 77.88 93 ASP A CA 1
ATOM 789 C C . ASP A 1 93 ? 22.687 -12.723 -11.056 1.00 77.88 93 ASP A C 1
ATOM 791 O O . ASP A 1 93 ? 23.840 -12.469 -10.684 1.00 77.88 93 ASP A O 1
ATOM 795 N N . GLY A 1 94 ? 21.652 -12.647 -10.217 1.00 79.19 94 GLY A N 1
ATOM 796 C CA . GLY A 1 94 ? 21.751 -12.277 -8.805 1.00 79.19 94 GLY A CA 1
ATOM 797 C C . GLY A 1 94 ? 21.987 -10.778 -8.583 1.00 79.19 94 GLY A C 1
ATOM 798 O O . GLY A 1 94 ? 21.499 -9.929 -9.322 1.00 79.19 94 GLY A O 1
ATOM 799 N N . ASN A 1 95 ? 22.761 -10.426 -7.551 1.00 76.38 95 ASN A N 1
ATOM 800 C CA . ASN A 1 95 ? 22.985 -9.026 -7.147 1.00 76.38 95 ASN A CA 1
ATOM 801 C C . ASN A 1 95 ? 24.068 -8.302 -7.974 1.00 76.38 95 ASN A C 1
ATOM 803 O O . ASN A 1 95 ? 24.611 -7.286 -7.534 1.00 76.38 95 ASN A O 1
ATOM 807 N N . LYS A 1 96 ? 24.449 -8.841 -9.139 1.00 80.06 96 LYS A N 1
ATOM 808 C CA . LYS A 1 96 ? 25.583 -8.348 -9.929 1.00 80.06 96 LYS A CA 1
ATOM 809 C C . LYS A 1 96 ? 25.130 -7.854 -11.296 1.00 80.06 96 LYS A C 1
ATOM 811 O O . LYS A 1 96 ? 24.438 -8.536 -12.040 1.00 80.06 96 LYS A O 1
ATOM 816 N N . THR A 1 97 ? 25.594 -6.664 -11.650 1.00 81.81 97 THR A N 1
ATOM 817 C CA . THR A 1 97 ? 25.489 -6.094 -12.994 1.00 81.81 97 THR A CA 1
ATOM 818 C C . THR A 1 97 ? 26.772 -6.367 -13.783 1.00 81.81 97 THR A C 1
ATOM 820 O O . THR A 1 97 ? 27.866 -6.451 -13.221 1.00 81.81 97 THR A O 1
ATOM 823 N N . LYS A 1 98 ? 26.670 -6.457 -15.118 1.00 81.62 98 LYS A N 1
ATOM 824 C CA . LYS A 1 98 ? 27.840 -6.593 -16.014 1.00 81.62 98 LYS A CA 1
ATOM 825 C C . LYS A 1 98 ? 28.792 -5.390 -15.922 1.00 81.62 98 LYS A C 1
ATOM 827 O O . LYS A 1 98 ? 29.986 -5.511 -16.185 1.00 81.62 98 LYS A O 1
ATOM 832 N N . TYR A 1 99 ? 28.270 -4.222 -15.553 1.00 83.88 99 TYR A N 1
ATOM 833 C CA . TYR A 1 99 ? 29.032 -2.982 -15.467 1.00 83.88 99 TYR A CA 1
ATOM 834 C C . TYR A 1 99 ? 29.779 -2.873 -14.133 1.00 83.88 99 TYR A C 1
ATOM 836 O O . TYR A 1 99 ? 29.225 -3.071 -13.054 1.00 83.88 99 TYR A O 1
ATOM 844 N N . ARG A 1 100 ? 31.064 -2.514 -14.206 1.00 80.62 100 ARG A N 1
ATOM 845 C CA . ARG A 1 100 ? 31.907 -2.261 -13.031 1.00 80.62 100 ARG A CA 1
ATOM 846 C C . ARG A 1 100 ? 31.961 -0.763 -12.731 1.00 80.62 100 ARG A C 1
ATOM 848 O O . ARG A 1 100 ? 32.226 0.032 -13.635 1.00 80.62 100 ARG A O 1
ATOM 855 N N . GLY A 1 101 ? 31.752 -0.404 -11.465 1.00 88.06 101 GLY A N 1
ATOM 856 C CA . GLY A 1 101 ? 31.795 0.973 -10.963 1.00 88.06 101 GLY A CA 1
ATOM 857 C C . GLY A 1 101 ? 30.412 1.599 -10.753 1.00 88.06 101 GLY A C 1
ATOM 858 O O . GLY A 1 101 ? 29.476 1.375 -11.522 1.00 88.06 101 GLY A O 1
ATOM 859 N N . MET A 1 102 ? 30.290 2.416 -9.701 1.00 90.81 102 MET A N 1
ATOM 860 C CA . MET A 1 102 ? 29.014 2.986 -9.250 1.00 90.81 102 MET A CA 1
ATOM 861 C C . MET A 1 102 ? 28.331 3.846 -10.322 1.00 90.81 102 MET A C 1
ATOM 863 O O . MET A 1 102 ? 27.130 3.705 -10.538 1.00 90.81 102 MET A O 1
ATOM 867 N N . MET A 1 103 ? 29.085 4.697 -11.025 1.00 90.88 103 MET A N 1
ATOM 868 C CA . MET A 1 103 ? 28.529 5.583 -12.056 1.00 90.88 103 MET A CA 1
ATOM 869 C C . MET A 1 103 ? 27.901 4.795 -13.212 1.00 90.88 103 MET A C 1
ATOM 871 O O . MET A 1 103 ? 26.775 5.068 -13.621 1.00 90.88 103 MET A O 1
ATOM 875 N N . ARG A 1 104 ? 28.599 3.763 -13.703 1.00 88.31 104 ARG A N 1
ATOM 876 C CA . ARG A 1 104 ? 28.114 2.931 -14.813 1.00 88.31 104 ARG A CA 1
ATOM 877 C C . ARG A 1 104 ? 26.870 2.136 -14.420 1.00 88.31 104 ARG A C 1
ATOM 879 O O . ARG A 1 104 ? 25.956 2.007 -15.225 1.00 88.31 104 ARG A O 1
ATOM 886 N N . ASN A 1 105 ? 26.802 1.676 -13.171 1.00 89.25 105 ASN A N 1
ATOM 887 C CA . ASN A 1 105 ? 25.613 1.012 -12.636 1.00 89.25 105 ASN A CA 1
ATOM 888 C C . ASN A 1 105 ? 24.419 1.958 -12.507 1.00 89.25 105 ASN A C 1
ATOM 890 O O . ASN A 1 105 ? 23.318 1.597 -12.916 1.00 89.25 105 ASN A O 1
ATOM 894 N N . LYS A 1 106 ? 24.632 3.183 -12.011 1.00 90.31 106 LYS A N 1
ATOM 895 C CA . LYS A 1 106 ? 23.586 4.215 -11.959 1.00 90.31 106 LYS A CA 1
ATOM 896 C C . LYS A 1 106 ? 23.038 4.517 -13.354 1.00 90.31 106 LYS A C 1
ATOM 898 O O . LYS A 1 106 ? 21.825 4.503 -13.545 1.00 90.31 106 LYS A O 1
ATOM 903 N N . LEU A 1 107 ? 23.923 4.709 -14.334 1.00 91.00 107 LEU A N 1
ATOM 904 C CA . LEU A 1 107 ? 23.531 4.976 -15.717 1.00 91.00 107 LEU A CA 1
ATOM 905 C C . LEU A 1 107 ? 22.775 3.795 -16.342 1.00 91.00 107 LEU A C 1
ATOM 907 O O . LEU A 1 107 ? 21.758 3.999 -16.999 1.00 91.00 107 LEU A O 1
ATOM 911 N N . PHE A 1 108 ? 23.230 2.563 -16.100 1.00 86.94 108 PHE A N 1
ATOM 912 C CA . PHE A 1 108 ? 22.547 1.354 -16.560 1.00 86.94 108 PHE A CA 1
ATOM 913 C C . PHE A 1 108 ? 21.103 1.281 -16.050 1.00 86.94 108 PHE A C 1
ATOM 915 O O . PHE A 1 108 ? 20.181 1.101 -16.847 1.00 86.94 108 PHE A O 1
ATOM 922 N N . VAL A 1 109 ? 20.899 1.456 -14.740 1.00 88.62 109 VAL A N 1
ATOM 923 C CA . VAL A 1 109 ? 19.559 1.429 -14.133 1.00 88.62 109 VAL A CA 1
ATOM 924 C C . VAL A 1 109 ? 18.691 2.553 -14.695 1.00 88.62 109 VAL A C 1
ATOM 926 O O . VAL A 1 109 ? 17.546 2.304 -15.065 1.00 88.62 109 VAL A O 1
ATOM 929 N N . PHE A 1 110 ? 19.244 3.762 -14.824 1.00 88.06 110 PHE A N 1
ATOM 930 C CA . PHE A 1 110 ? 18.529 4.919 -15.359 1.00 88.06 110 PHE A CA 1
ATOM 931 C C . PHE A 1 110 ? 18.045 4.691 -16.798 1.00 88.06 110 PHE A C 1
ATOM 933 O O . PHE A 1 110 ? 16.850 4.797 -17.066 1.00 88.06 110 PHE A O 1
ATOM 940 N N . ILE A 1 111 ? 18.941 4.292 -17.709 1.00 85.88 111 ILE A N 1
ATOM 941 C CA . ILE A 1 111 ? 18.596 4.039 -19.117 1.00 85.88 111 ILE A CA 1
ATOM 942 C C . ILE A 1 111 ? 17.538 2.936 -19.220 1.00 85.88 111 ILE A C 1
ATOM 944 O O . ILE A 1 111 ? 16.551 3.092 -19.937 1.00 85.88 111 ILE A O 1
ATOM 948 N N . ARG A 1 112 ? 17.694 1.833 -18.476 1.00 83.62 112 ARG A N 1
ATOM 949 C CA . ARG A 1 112 ? 16.733 0.718 -18.490 1.00 83.62 112 ARG A CA 1
ATOM 950 C C . ARG A 1 112 ? 15.355 1.144 -17.984 1.00 83.62 112 ARG A C 1
ATOM 952 O O . ARG A 1 112 ? 14.356 0.806 -18.620 1.00 83.62 112 ARG A O 1
ATOM 959 N N . ALA A 1 113 ? 15.297 1.917 -16.900 1.00 84.38 113 ALA A N 1
ATOM 960 C CA . ALA A 1 113 ? 14.049 2.457 -16.373 1.00 84.38 113 ALA A CA 1
ATOM 961 C C . ALA A 1 113 ? 13.365 3.393 -17.385 1.00 84.38 113 ALA A C 1
ATOM 963 O O . ALA A 1 113 ? 12.165 3.248 -17.636 1.00 84.38 113 ALA A O 1
ATOM 964 N N . CYS A 1 114 ? 14.125 4.286 -18.031 1.00 84.88 114 CYS A N 1
ATOM 965 C CA . CYS A 1 114 ? 13.628 5.148 -19.104 1.00 84.88 114 CYS A CA 1
ATOM 966 C C . CYS A 1 114 ? 13.070 4.332 -20.276 1.00 84.88 114 CYS A C 1
ATOM 968 O O . CYS A 1 114 ? 11.946 4.583 -20.698 1.00 84.88 114 CYS A O 1
ATOM 970 N N . CYS A 1 115 ? 13.789 3.316 -20.763 1.00 83.44 115 CYS A N 1
ATOM 971 C CA . CYS A 1 115 ? 13.328 2.463 -21.863 1.00 83.44 115 CYS A CA 1
ATOM 972 C C . CYS A 1 115 ? 12.006 1.749 -21.542 1.00 83.44 115 CYS A C 1
ATOM 974 O O . CYS A 1 115 ? 11.097 1.735 -22.373 1.00 83.44 115 CYS A O 1
ATOM 976 N N . VAL A 1 116 ? 11.870 1.170 -20.342 1.00 83.00 116 VAL A N 1
ATOM 977 C CA . VAL A 1 116 ? 10.620 0.514 -19.921 1.00 83.00 116 VAL A CA 1
ATOM 978 C C . VAL A 1 116 ? 9.473 1.523 -19.877 1.00 83.00 116 VAL A C 1
ATOM 980 O O . VAL A 1 116 ? 8.375 1.214 -20.345 1.00 83.00 116 VAL A O 1
ATOM 983 N N . ASN A 1 117 ? 9.725 2.728 -19.361 1.00 83.56 117 ASN A N 1
ATOM 984 C CA . ASN A 1 117 ? 8.714 3.774 -19.269 1.00 83.56 117 ASN A CA 1
ATOM 985 C C . ASN A 1 117 ? 8.297 4.295 -20.655 1.00 83.56 117 ASN A C 1
ATOM 987 O O . ASN A 1 117 ? 7.109 4.312 -20.970 1.00 83.56 117 ASN A O 1
ATOM 991 N N . PHE A 1 118 ? 9.255 4.605 -21.532 1.00 84.25 118 PHE A N 1
ATOM 992 C CA . PHE A 1 118 ? 8.975 5.022 -22.908 1.00 84.25 118 PHE A CA 1
ATOM 993 C C . PHE A 1 118 ? 8.213 3.953 -23.689 1.00 84.25 118 PHE A C 1
ATOM 995 O O . PHE A 1 118 ? 7.258 4.282 -24.386 1.00 84.25 118 PHE A O 1
ATOM 1002 N N . ARG A 1 119 ? 8.543 2.665 -23.522 1.00 82.31 119 ARG A N 1
ATOM 1003 C CA . ARG A 1 119 ? 7.788 1.572 -24.155 1.00 82.31 119 ARG A CA 1
ATOM 1004 C C . ARG A 1 119 ? 6.325 1.555 -23.713 1.00 82.31 119 ARG A C 1
ATOM 1006 O O . ARG A 1 119 ? 5.446 1.278 -24.525 1.00 82.31 119 ARG A O 1
ATOM 1013 N N . ARG A 1 120 ? 6.052 1.843 -22.439 1.00 80.56 120 ARG A N 1
ATOM 1014 C CA . ARG A 1 120 ? 4.679 1.924 -21.919 1.00 80.56 120 ARG A CA 1
ATOM 1015 C C . ARG A 1 120 ? 3.935 3.126 -22.480 1.00 80.56 120 ARG A C 1
ATOM 1017 O O . ARG A 1 120 ? 2.803 2.953 -22.915 1.00 80.56 120 ARG A O 1
ATOM 1024 N N . VAL A 1 121 ? 4.577 4.292 -22.525 1.00 83.12 121 VAL A N 1
ATOM 1025 C CA . VAL A 1 121 ? 4.004 5.501 -23.133 1.00 83.12 121 VAL A CA 1
ATOM 1026 C C . VAL A 1 121 ? 3.705 5.265 -24.613 1.00 83.12 121 VAL A C 1
ATOM 1028 O O . VAL A 1 121 ? 2.591 5.520 -25.046 1.00 83.12 121 VAL A O 1
ATOM 1031 N N . LEU A 1 122 ? 4.636 4.684 -25.373 1.00 84.62 122 LEU A N 1
ATOM 1032 C CA . LEU A 1 122 ? 4.426 4.345 -26.783 1.00 84.62 122 LEU A CA 1
ATOM 1033 C C . LEU A 1 122 ? 3.292 3.337 -26.979 1.00 84.62 122 LEU A C 1
ATOM 1035 O O . LEU A 1 122 ? 2.465 3.521 -27.866 1.00 84.62 122 LEU A O 1
ATOM 1039 N N . LYS A 1 123 ? 3.220 2.286 -26.151 1.00 81.25 123 LYS A N 1
ATOM 104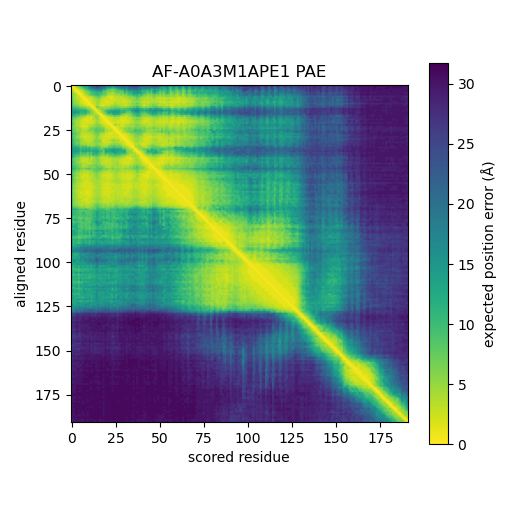0 C CA . LYS A 1 123 ? 2.111 1.322 -26.193 1.00 81.25 123 LYS A CA 1
ATOM 1041 C C . LYS A 1 123 ? 0.776 2.008 -25.907 1.00 81.25 123 LYS A C 1
ATOM 1043 O O . LYS A 1 123 ? -0.190 1.725 -26.604 1.00 81.25 123 LYS A O 1
ATOM 1048 N N . TRP A 1 124 ? 0.741 2.896 -24.914 1.00 81.94 124 TRP A N 1
ATOM 1049 C CA . TRP A 1 124 ? -0.448 3.667 -24.570 1.00 81.94 124 TRP A CA 1
ATOM 1050 C C . TRP A 1 124 ? -0.866 4.591 -25.716 1.00 81.94 1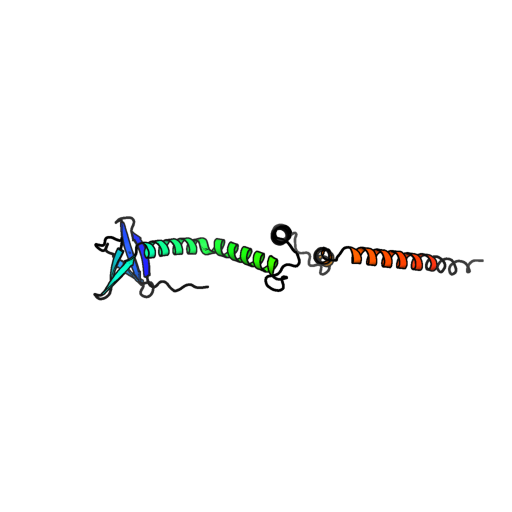24 TRP A C 1
ATOM 1052 O O . TRP A 1 124 ? -2.015 4.547 -26.129 1.00 81.94 124 TRP A O 1
ATOM 1062 N N . ILE A 1 125 ? 0.071 5.339 -26.305 1.00 82.88 125 ILE A N 1
ATOM 1063 C CA . ILE A 1 125 ? -0.176 6.181 -27.483 1.00 82.88 125 ILE A CA 1
ATOM 1064 C C . ILE A 1 125 ? -0.734 5.332 -28.634 1.00 82.88 125 ILE A C 1
ATOM 1066 O O . ILE A 1 125 ? -1.790 5.657 -29.160 1.00 82.88 125 ILE A O 1
ATOM 1070 N N . LYS A 1 126 ? -0.095 4.204 -28.975 1.00 81.69 126 LYS A N 1
ATOM 1071 C CA . LYS A 1 126 ? -0.577 3.282 -30.020 1.00 81.69 126 LYS A CA 1
ATOM 1072 C C . LYS A 1 126 ? -1.984 2.746 -29.732 1.00 81.69 126 LYS A C 1
ATOM 1074 O O . LYS A 1 126 ? -2.786 2.649 -30.652 1.00 81.69 126 LYS A O 1
ATOM 1079 N N . SER A 1 127 ? -2.295 2.401 -28.479 1.00 78.06 127 SER A N 1
ATOM 1080 C CA . SER A 1 127 ? -3.636 1.933 -28.104 1.00 78.06 127 SER A CA 1
ATOM 1081 C C . SER A 1 127 ? -4.684 3.043 -28.109 1.00 78.06 127 SER A C 1
ATOM 1083 O O . SER A 1 127 ? -5.825 2.788 -28.470 1.00 78.06 127 SER A O 1
ATOM 1085 N N . SER A 1 128 ? -4.307 4.264 -27.730 1.00 75.69 128 SER A N 1
ATOM 1086 C CA . SER A 1 128 ? -5.199 5.429 -27.729 1.00 75.69 128 SER A CA 1
ATOM 1087 C C . SER A 1 128 ? -5.448 5.967 -29.139 1.00 75.69 128 SER A C 1
ATOM 1089 O O . SER A 1 128 ? -6.433 6.658 -29.363 1.00 75.69 128 SER A O 1
ATOM 1091 N N . LEU A 1 129 ? -4.557 5.653 -30.083 1.00 70.44 129 LEU A N 1
ATOM 1092 C CA . LEU A 1 129 ? -4.610 6.101 -31.471 1.00 70.44 129 LEU A CA 1
ATOM 1093 C C . LEU A 1 129 ? -5.193 5.068 -32.445 1.00 70.44 129 LEU A C 1
ATOM 1095 O O . LEU A 1 129 ? -5.033 5.279 -33.641 1.00 70.44 129 LEU A O 1
ATOM 1099 N N . GLN A 1 130 ? -5.817 3.966 -32.003 1.00 58.09 130 GLN A N 1
ATOM 1100 C CA . GLN A 1 130 ? -6.234 2.896 -32.926 1.00 58.09 130 GLN A CA 1
ATOM 1101 C C . GLN A 1 130 ? -7.007 3.430 -34.157 1.00 58.09 130 GLN A C 1
ATOM 1103 O O . GLN A 1 130 ? -8.125 3.924 -34.006 1.00 58.09 130 GLN A O 1
ATOM 1108 N N . PRO A 1 131 ? -6.457 3.284 -35.382 1.00 62.22 131 PRO A N 1
ATOM 1109 C CA . PRO A 1 131 ? -7.247 3.243 -36.607 1.00 62.22 131 PRO A CA 1
ATOM 1110 C C . PRO A 1 131 ? -8.023 1.907 -36.655 1.00 62.22 131 PRO A C 1
ATOM 1112 O O . PRO A 1 131 ? -7.624 0.958 -35.971 1.00 62.22 131 PRO A O 1
ATOM 1115 N N . PRO A 1 132 ? -9.116 1.798 -37.438 1.00 44.09 132 PRO A N 1
ATOM 1116 C CA . PRO A 1 132 ? -9.959 0.599 -37.479 1.00 44.09 132 PRO A CA 1
ATOM 1117 C C . PRO A 1 132 ? -9.162 -0.671 -37.817 1.00 44.09 132 PRO A C 1
ATOM 1119 O O . PRO A 1 132 ? -8.178 -0.623 -38.552 1.00 44.09 132 PRO A O 1
ATOM 1122 N N . GLU A 1 133 ? -9.598 -1.808 -37.262 1.00 54.09 133 GLU A N 1
ATOM 1123 C CA . GLU A 1 133 ? -8.897 -3.095 -37.311 1.00 54.09 133 GLU A CA 1
ATOM 1124 C C . GLU A 1 133 ? -8.420 -3.492 -38.718 1.00 54.09 133 GLU A C 1
ATOM 1126 O O . GLU A 1 133 ? -9.200 -3.950 -39.552 1.00 54.09 133 GLU A O 1
ATOM 1131 N N . THR A 1 134 ? -7.108 -3.460 -38.953 1.00 46.78 134 THR A N 1
ATOM 1132 C CA . THR A 1 134 ? -6.501 -4.231 -40.041 1.00 46.78 134 THR A CA 1
ATOM 1133 C C . THR A 1 134 ? -5.696 -5.380 -39.457 1.00 46.78 134 THR A C 1
ATOM 1135 O O . THR A 1 134 ? -4.513 -5.264 -39.142 1.00 46.78 134 THR A O 1
ATOM 1138 N N . LYS A 1 135 ? -6.355 -6.534 -39.327 1.00 44.72 135 LYS A N 1
ATOM 1139 C CA . LYS A 1 135 ? -5.698 -7.827 -39.115 1.00 44.72 135 LYS A CA 1
ATOM 1140 C C . LYS A 1 135 ? -4.866 -8.181 -40.353 1.00 44.72 135 LYS A C 1
ATOM 1142 O O . LYS A 1 135 ? -5.349 -8.881 -41.237 1.00 44.72 135 LYS A O 1
ATOM 1147 N N . LYS A 1 136 ? -3.607 -7.745 -40.425 1.00 44.47 136 LYS A N 1
ATOM 1148 C CA . LYS A 1 136 ? -2.622 -8.338 -41.343 1.00 44.47 136 LYS A CA 1
ATOM 1149 C C . LYS A 1 136 ? -1.476 -8.950 -40.549 1.00 44.47 136 LYS A C 1
ATOM 1151 O O . LYS A 1 136 ? -0.624 -8.283 -39.972 1.00 44.47 136 LYS A O 1
ATOM 1156 N N . LYS A 1 137 ? -1.515 -10.280 -40.486 1.00 40.56 137 LYS A N 1
ATOM 1157 C CA . LYS A 1 137 ? -0.544 -11.156 -39.830 1.00 40.56 137 LYS A CA 1
ATOM 1158 C C . LYS A 1 137 ? 0.759 -11.122 -40.645 1.00 40.56 137 LYS A C 1
ATOM 1160 O O . LYS A 1 137 ? 0.930 -11.938 -41.540 1.00 40.56 137 LYS A O 1
ATOM 1165 N N . GLY A 1 138 ? 1.631 -10.141 -40.396 1.00 51.06 138 GLY A N 1
ATOM 1166 C CA . GLY A 1 138 ? 2.924 -10.048 -41.092 1.00 51.06 138 GLY A CA 1
ATOM 1167 C C . GLY A 1 138 ? 3.725 -8.753 -40.908 1.00 51.06 138 GLY A C 1
ATOM 1168 O O . GLY A 1 138 ? 4.940 -8.784 -41.058 1.00 51.06 138 GLY A O 1
ATOM 1169 N N . GLU A 1 139 ? 3.099 -7.634 -40.533 1.00 51.38 139 GLU A N 1
ATOM 1170 C CA . GLU A 1 139 ? 3.780 -6.320 -40.537 1.00 51.38 139 GLU A CA 1
ATOM 1171 C C . GLU A 1 139 ? 4.543 -5.989 -39.240 1.00 51.38 139 GLU A C 1
ATOM 1173 O O . GLU A 1 139 ? 5.425 -5.137 -39.238 1.00 51.38 139 GLU A O 1
ATOM 1178 N N . ASN A 1 140 ? 4.305 -6.726 -38.151 1.00 49.34 140 ASN A N 1
ATOM 1179 C CA . ASN A 1 140 ? 4.961 -6.474 -36.858 1.00 49.34 140 ASN A CA 1
ATOM 1180 C C . ASN A 1 140 ? 6.407 -7.010 -36.788 1.00 49.34 140 ASN A C 1
ATOM 1182 O O . ASN A 1 140 ? 7.101 -6.779 -35.800 1.00 49.34 140 ASN A O 1
ATOM 1186 N N . ALA A 1 141 ? 6.873 -7.736 -37.812 1.00 47.09 141 ALA A N 1
ATOM 1187 C CA . ALA A 1 141 ? 8.201 -8.354 -37.820 1.00 47.09 141 ALA A CA 1
ATOM 1188 C C . ALA A 1 141 ? 9.340 -7.316 -37.862 1.00 47.09 141 ALA A C 1
ATOM 1190 O O . ALA A 1 141 ? 10.415 -7.558 -37.317 1.00 47.09 141 ALA A O 1
ATOM 1191 N N . SER A 1 142 ? 9.105 -6.141 -38.456 1.00 47.88 142 SER A N 1
ATOM 1192 C CA . SER A 1 142 ? 10.070 -5.033 -38.481 1.00 47.88 142 SER A CA 1
ATOM 1193 C C . SER A 1 142 ? 10.125 -4.271 -37.151 1.00 47.88 142 SER A C 1
ATOM 1195 O O . SER A 1 142 ? 11.198 -3.834 -36.734 1.00 47.88 142 SER A O 1
ATOM 1197 N N . GLU A 1 143 ? 9.001 -4.168 -36.433 1.00 49.88 143 GLU A N 1
ATOM 1198 C CA . GLU A 1 143 ? 8.977 -3.579 -35.091 1.00 49.88 143 GLU A CA 1
ATOM 1199 C C . GLU A 1 143 ? 9.684 -4.494 -34.080 1.00 49.88 143 GLU A C 1
ATOM 1201 O O . GLU A 1 143 ? 10.510 -4.014 -33.304 1.00 49.88 143 GLU A O 1
ATOM 1206 N N . GLU A 1 144 ? 9.457 -5.812 -34.151 1.00 47.41 144 GLU A N 1
ATOM 1207 C CA . GLU A 1 144 ? 10.192 -6.838 -33.389 1.00 47.41 144 GLU A CA 1
ATOM 1208 C C . GLU A 1 144 ? 11.704 -6.833 -33.720 1.00 47.41 144 GLU A C 1
ATOM 1210 O O . GLU A 1 144 ? 12.542 -7.003 -32.828 1.00 47.41 144 GLU A O 1
ATOM 1215 N N . ALA A 1 145 ? 12.081 -6.554 -34.975 1.00 47.03 145 ALA A N 1
ATOM 1216 C CA . ALA A 1 145 ? 13.481 -6.475 -35.405 1.00 47.03 145 ALA A CA 1
ATOM 1217 C C . ALA A 1 145 ? 14.250 -5.316 -34.743 1.00 47.03 145 ALA A C 1
ATOM 1219 O O . ALA A 1 145 ? 15.405 -5.494 -34.350 1.00 47.03 145 ALA A O 1
ATOM 1220 N N . CYS A 1 146 ? 13.614 -4.161 -34.516 1.00 46.16 146 CYS A N 1
ATOM 1221 C CA . CYS A 1 146 ? 14.213 -3.068 -33.739 1.00 46.16 146 CYS A CA 1
ATOM 1222 C C . CYS A 1 146 ? 14.437 -3.446 -32.261 1.00 46.16 146 CYS A C 1
ATOM 1224 O O . CYS A 1 146 ? 15.395 -2.979 -31.639 1.00 46.16 146 CYS A O 1
ATOM 1226 N N . PHE A 1 147 ? 13.610 -4.332 -31.695 1.00 42.56 147 PHE A N 1
ATOM 1227 C CA . PHE A 1 147 ? 13.771 -4.823 -30.321 1.00 42.56 147 PHE A CA 1
ATOM 1228 C C . PHE A 1 147 ? 14.916 -5.837 -30.176 1.00 42.56 147 PHE A C 1
ATOM 1230 O O . PHE A 1 147 ? 15.646 -5.788 -29.181 1.00 42.56 147 PHE A O 1
ATOM 1237 N N . LEU A 1 148 ? 15.140 -6.697 -31.174 1.00 47.72 148 LEU A N 1
ATOM 1238 C CA . LEU A 1 148 ? 16.309 -7.588 -31.217 1.00 47.72 148 LEU A CA 1
ATOM 1239 C C . LEU A 1 148 ? 17.605 -6.836 -31.563 1.00 47.72 148 LEU A C 1
ATOM 1241 O O . LEU A 1 148 ? 18.669 -7.166 -31.034 1.00 47.72 148 LEU A O 1
ATOM 1245 N N . ALA A 1 149 ? 17.524 -5.769 -32.363 1.00 45.84 149 ALA A N 1
ATOM 1246 C CA . ALA A 1 149 ? 18.667 -4.912 -32.678 1.00 45.84 149 ALA A CA 1
ATOM 1247 C C . ALA A 1 149 ? 19.239 -4.201 -31.434 1.00 45.84 149 ALA A C 1
ATOM 1249 O O . ALA A 1 149 ? 20.452 -4.023 -31.329 1.00 45.84 149 ALA A O 1
ATOM 1250 N N . PHE A 1 150 ? 18.406 -3.863 -30.441 1.00 44.12 150 PHE A N 1
ATOM 1251 C CA . PHE A 1 150 ? 18.880 -3.219 -29.208 1.00 44.12 150 PHE A CA 1
ATOM 1252 C C . PHE A 1 150 ? 19.509 -4.204 -28.205 1.00 44.12 150 PHE A C 1
ATOM 1254 O O . PHE A 1 150 ? 20.408 -3.829 -27.453 1.00 44.12 150 PHE A O 1
ATOM 1261 N N . LEU A 1 151 ? 19.114 -5.484 -28.226 1.00 43.06 151 LEU A N 1
ATOM 1262 C CA . LEU A 1 151 ? 19.844 -6.553 -27.525 1.00 43.06 151 LEU A CA 1
ATOM 1263 C C . LEU A 1 151 ? 21.195 -6.855 -28.199 1.00 43.06 151 LEU A C 1
ATOM 1265 O O . LEU A 1 151 ? 22.167 -7.181 -27.517 1.00 43.06 151 LEU A O 1
ATOM 1269 N N . HIS A 1 152 ? 21.291 -6.652 -29.516 1.00 45.72 152 HIS A N 1
ATOM 1270 C CA . HIS A 1 152 ? 22.554 -6.682 -30.258 1.00 45.72 152 HIS A CA 1
ATOM 1271 C C . HIS A 1 152 ? 23.477 -5.484 -29.988 1.00 45.72 152 HIS A C 1
ATOM 1273 O O . HIS A 1 152 ? 24.675 -5.580 -30.249 1.00 45.72 152 HIS A O 1
ATOM 1279 N N . LEU A 1 153 ? 22.988 -4.409 -29.359 1.00 44.12 153 LEU A N 1
ATOM 1280 C CA . LEU A 1 153 ? 23.815 -3.288 -28.890 1.00 44.12 153 LEU A CA 1
ATOM 1281 C C . LEU A 1 153 ? 24.624 -3.606 -27.611 1.00 44.12 153 LEU A C 1
ATOM 1283 O O . LEU A 1 153 ? 25.146 -2.709 -26.952 1.00 44.12 153 LEU A O 1
ATOM 1287 N N . HIS A 1 154 ? 24.741 -4.891 -27.254 1.00 47.09 154 HIS A N 1
ATOM 1288 C CA . HIS A 1 154 ? 25.643 -5.407 -26.216 1.00 47.09 154 HIS A CA 1
ATOM 1289 C C . HIS A 1 154 ? 26.699 -6.373 -26.770 1.00 47.09 154 HIS A C 1
ATOM 1291 O O . HIS A 1 154 ? 27.245 -7.189 -26.024 1.00 47.09 154 HIS A O 1
ATOM 1297 N N . THR A 1 155 ? 27.014 -6.311 -28.067 1.00 47.66 155 THR A N 1
ATOM 1298 C CA . THR A 1 155 ? 28.187 -7.016 -28.598 1.00 47.66 155 THR A CA 1
ATOM 1299 C C . THR A 1 155 ? 29.436 -6.138 -28.482 1.00 47.66 155 THR A C 1
ATOM 1301 O O . THR A 1 155 ? 29.406 -4.984 -28.914 1.00 47.66 155 THR A O 1
ATOM 1304 N N . PRO A 1 156 ? 30.538 -6.646 -27.904 1.00 55.16 156 PRO A N 1
ATOM 1305 C CA . PRO A 1 156 ? 31.793 -5.908 -27.816 1.00 55.16 156 PRO A CA 1
ATOM 1306 C C . PRO A 1 156 ? 32.306 -5.545 -29.219 1.00 55.16 156 PRO A C 1
ATOM 1308 O O . PRO A 1 156 ? 32.191 -6.338 -30.152 1.00 55.16 156 PRO A O 1
ATOM 1311 N N . GLN A 1 157 ? 32.883 -4.346 -29.352 1.00 54.91 157 GLN A N 1
ATOM 1312 C CA . GLN A 1 157 ? 33.268 -3.710 -30.623 1.00 54.91 157 GLN A CA 1
ATOM 1313 C C . GLN A 1 157 ? 34.167 -4.562 -31.544 1.00 54.91 157 GLN A C 1
ATOM 1315 O O . GLN A 1 157 ? 34.227 -4.294 -32.734 1.00 54.91 157 GLN A O 1
ATOM 1320 N N . TRP A 1 158 ? 34.839 -5.607 -31.059 1.00 55.06 158 TRP A N 1
ATOM 1321 C CA . TRP A 1 158 ? 35.680 -6.462 -31.907 1.00 55.06 158 TRP A CA 1
ATOM 1322 C C . TRP A 1 158 ? 34.877 -7.431 -32.802 1.00 55.06 158 TRP A C 1
ATOM 1324 O O . TRP A 1 158 ? 35.334 -7.791 -33.885 1.00 55.06 158 TRP A O 1
ATOM 1334 N N . LEU A 1 159 ? 33.651 -7.808 -32.413 1.00 53.22 159 LEU A N 1
ATOM 1335 C CA . LEU A 1 159 ? 32.789 -8.697 -33.211 1.00 53.22 159 LEU A CA 1
ATOM 1336 C C . LEU A 1 159 ? 32.100 -7.973 -34.374 1.00 53.22 159 LEU A C 1
ATOM 1338 O O . LEU A 1 159 ? 31.805 -8.593 -35.394 1.00 53.22 159 LEU A O 1
ATOM 1342 N N . THR A 1 160 ? 31.862 -6.666 -34.256 1.00 56.75 160 THR A N 1
ATOM 1343 C CA . THR A 1 160 ? 31.355 -5.851 -35.369 1.00 56.75 160 THR A CA 1
ATOM 1344 C C . THR A 1 160 ? 32.424 -5.643 -36.441 1.00 56.75 160 THR A C 1
ATOM 1346 O O . THR A 1 160 ? 32.102 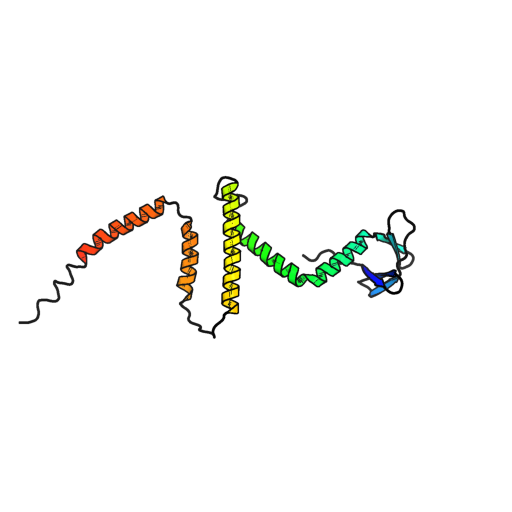-5.712 -37.622 1.00 56.75 160 THR A O 1
ATOM 1349 N N . TRP A 1 161 ? 33.702 -5.515 -36.066 1.00 55.16 161 TRP A N 1
ATOM 1350 C CA . TRP A 1 161 ? 34.816 -5.458 -37.024 1.00 55.16 161 TRP A CA 1
ATOM 1351 C C . TRP A 1 161 ? 35.047 -6.797 -37.739 1.00 55.16 161 TRP A C 1
ATOM 1353 O O . TRP A 1 161 ? 35.217 -6.810 -38.957 1.00 55.16 161 TRP A O 1
ATOM 1363 N N . ALA A 1 162 ? 34.955 -7.923 -37.022 1.00 57.31 162 ALA A N 1
ATOM 1364 C CA . ALA A 1 162 ? 35.044 -9.258 -37.620 1.00 57.31 162 ALA A CA 1
ATOM 1365 C C . ALA A 1 162 ? 33.889 -9.542 -38.600 1.00 57.31 162 ALA A C 1
ATOM 1367 O O . ALA A 1 162 ? 34.109 -10.087 -39.680 1.00 57.31 162 ALA A O 1
ATOM 1368 N N . LYS A 1 163 ? 32.661 -9.115 -38.272 1.00 51.38 163 LYS A N 1
ATOM 1369 C CA . LYS A 1 163 ? 31.509 -9.226 -39.180 1.00 51.38 163 LYS A CA 1
ATOM 1370 C C . LYS A 1 163 ? 31.654 -8.343 -40.420 1.00 51.38 163 LYS A C 1
ATOM 1372 O O . LYS A 1 163 ? 31.354 -8.818 -41.509 1.00 51.38 163 LYS A O 1
ATOM 1377 N N . CYS A 1 164 ? 32.159 -7.114 -40.286 1.00 57.19 164 CYS A N 1
ATOM 1378 C CA . CYS A 1 164 ? 32.438 -6.255 -41.440 1.00 57.19 164 CYS A CA 1
ATOM 1379 C C . CYS A 1 164 ? 33.529 -6.841 -42.351 1.00 57.19 164 CYS A C 1
ATOM 1381 O O . CYS A 1 164 ? 33.380 -6.794 -43.566 1.00 57.19 164 CYS A O 1
ATOM 1383 N N . TRP A 1 165 ? 34.577 -7.462 -41.798 1.00 53.91 165 TRP A N 1
ATOM 1384 C CA . TRP A 1 165 ? 35.621 -8.121 -42.596 1.00 53.91 165 TRP A CA 1
ATOM 1385 C C . TRP A 1 165 ? 35.124 -9.366 -43.339 1.00 53.91 165 TRP A C 1
ATOM 1387 O O . TRP A 1 165 ? 35.441 -9.540 -44.513 1.00 53.91 165 TRP A O 1
ATOM 1397 N N . ILE A 1 166 ? 34.293 -10.197 -42.703 1.00 65.06 166 ILE A N 1
ATOM 1398 C CA . ILE A 1 166 ? 33.680 -11.364 -43.359 1.00 65.06 166 ILE A CA 1
ATOM 1399 C C . ILE A 1 166 ? 32.711 -10.921 -44.468 1.00 65.06 166 ILE A C 1
ATOM 1401 O O . ILE A 1 166 ? 32.673 -11.541 -45.526 1.00 65.06 166 ILE A O 1
ATOM 1405 N N . PHE A 1 167 ? 31.978 -9.820 -44.275 1.00 54.91 167 PHE A N 1
ATOM 1406 C CA . PHE A 1 167 ? 31.062 -9.282 -45.287 1.00 54.91 167 PHE A CA 1
ATOM 1407 C C . PHE A 1 167 ? 31.804 -8.641 -46.476 1.00 54.91 167 PHE A C 1
ATOM 1409 O O . PHE A 1 167 ? 31.396 -8.825 -47.620 1.00 54.91 167 PHE A O 1
ATOM 1416 N N . ILE A 1 168 ? 32.928 -7.954 -46.232 1.00 62.78 168 ILE A N 1
ATOM 1417 C CA . ILE A 1 168 ? 33.780 -7.375 -47.288 1.00 62.78 168 ILE A CA 1
ATOM 1418 C C . ILE A 1 168 ? 34.491 -8.478 -48.091 1.00 62.78 168 ILE A C 1
ATOM 1420 O O . ILE A 1 168 ? 34.531 -8.408 -49.319 1.00 62.78 168 ILE A O 1
ATOM 1424 N N . LEU A 1 169 ? 34.985 -9.535 -47.435 1.00 51.38 169 LEU A N 1
ATOM 1425 C CA . LEU A 1 169 ? 35.601 -10.680 -48.120 1.00 51.38 169 LEU A CA 1
ATOM 1426 C C . LEU A 1 169 ? 34.576 -11.523 -48.897 1.00 51.38 169 LEU A C 1
ATOM 1428 O O . LEU A 1 169 ? 34.879 -11.979 -49.997 1.00 51.38 169 LEU A O 1
ATOM 1432 N N . ALA A 1 170 ? 33.348 -11.673 -48.391 1.00 49.59 170 ALA A N 1
ATOM 1433 C CA . ALA A 1 170 ? 32.283 -12.389 -49.098 1.00 49.59 170 ALA A CA 1
ATOM 1434 C C . ALA A 1 170 ? 31.764 -11.625 -50.334 1.00 49.59 170 ALA A C 1
ATOM 1436 O O . ALA A 1 170 ? 31.451 -12.246 -51.349 1.00 49.59 170 ALA A O 1
ATOM 1437 N N . GLN A 1 171 ? 31.717 -10.286 -50.305 1.00 47.25 171 GLN A N 1
ATOM 1438 C CA . GLN A 1 171 ? 31.292 -9.495 -51.470 1.00 47.25 171 GLN A CA 1
ATOM 1439 C C . GLN A 1 171 ? 32.367 -9.352 -52.558 1.00 47.25 171 GLN A C 1
ATOM 1441 O O . GLN A 1 171 ? 32.020 -9.202 -53.729 1.00 47.25 171 GLN A O 1
ATOM 1446 N N . GLY A 1 172 ? 33.655 -9.466 -52.214 1.00 46.41 172 GLY A N 1
ATOM 1447 C CA . GLY A 1 172 ? 34.743 -9.478 -53.201 1.00 46.41 172 GLY A CA 1
ATOM 1448 C C . GLY A 1 172 ? 34.767 -10.733 -54.082 1.00 46.41 172 GLY A C 1
ATOM 1449 O O . GLY A 1 172 ? 35.144 -10.656 -55.249 1.00 46.41 172 GLY A O 1
ATOM 1450 N N . VAL A 1 173 ? 34.316 -11.876 -53.555 1.00 47.38 173 VAL A N 1
ATOM 1451 C CA . VAL A 1 173 ? 34.328 -13.158 -54.282 1.00 47.38 173 VAL A CA 1
ATOM 1452 C C . VAL A 1 173 ? 33.074 -13.332 -55.150 1.00 47.38 173 VAL A C 1
ATOM 1454 O O . VAL A 1 173 ? 33.169 -13.815 -56.272 1.00 47.38 173 VAL A O 1
ATOM 1457 N N . ILE A 1 174 ? 31.911 -12.841 -54.707 1.00 42.78 174 ILE A N 1
ATOM 1458 C CA . ILE A 1 174 ? 30.625 -13.073 -55.398 1.00 42.78 174 ILE A CA 1
ATOM 1459 C C . ILE A 1 174 ? 30.392 -12.100 -56.577 1.00 42.78 174 ILE A C 1
ATOM 1461 O O . ILE A 1 174 ? 29.648 -12.409 -57.508 1.00 42.78 174 ILE A O 1
ATOM 1465 N N . SER A 1 175 ? 31.063 -10.941 -56.602 1.00 40.97 175 SER A N 1
ATOM 1466 C CA . SER A 1 175 ? 30.855 -9.923 -57.650 1.00 40.97 175 SER A CA 1
ATOM 1467 C C . SER A 1 175 ? 31.634 -10.179 -58.956 1.00 40.97 175 SER A C 1
ATOM 1469 O O . SER A 1 175 ? 31.336 -9.562 -59.979 1.00 40.97 175 SER A O 1
ATOM 1471 N N . SER A 1 176 ? 32.611 -11.100 -58.967 1.00 41.91 176 SER A N 1
ATOM 1472 C CA . SER A 1 176 ? 33.400 -11.414 -60.177 1.00 41.91 176 SER A CA 1
ATOM 1473 C C . SER A 1 176 ? 32.879 -12.610 -60.989 1.00 41.91 176 SER A C 1
ATOM 1475 O O . SER A 1 176 ? 33.197 -12.725 -62.176 1.00 41.91 176 SER A O 1
ATOM 1477 N N . GLU A 1 177 ? 32.036 -13.461 -60.398 1.00 43.91 177 GLU A N 1
ATOM 1478 C CA . GLU A 1 177 ? 31.477 -14.636 -61.083 1.00 43.91 177 GLU A CA 1
ATOM 1479 C C . GLU A 1 177 ? 30.101 -14.358 -61.705 1.00 43.91 177 GLU A C 1
ATOM 1481 O O . GLU A 1 177 ? 29.848 -14.751 -62.840 1.00 43.91 177 GLU A O 1
ATOM 1486 N N . HIS A 1 178 ? 29.240 -13.554 -61.071 1.00 36.88 178 HIS A N 1
ATOM 1487 C CA . HIS A 1 178 ? 27.863 -13.395 -61.561 1.00 36.88 178 HIS A CA 1
ATOM 1488 C C . HIS A 1 178 ? 27.706 -12.517 -62.821 1.00 36.88 178 HIS A C 1
ATOM 1490 O O . HIS A 1 178 ? 26.637 -12.486 -63.429 1.00 36.88 178 HIS A O 1
ATOM 1496 N N . LYS A 1 179 ? 28.763 -11.806 -63.248 1.00 38.88 179 LYS A N 1
ATOM 1497 C CA . LYS A 1 179 ? 28.729 -10.932 -64.437 1.00 38.88 179 LYS A CA 1
ATOM 1498 C C . LYS A 1 179 ? 29.255 -11.591 -65.719 1.00 38.88 179 LYS A C 1
ATOM 1500 O O . LYS A 1 179 ? 29.076 -11.017 -66.789 1.00 38.88 179 LYS A O 1
ATOM 1505 N N . ARG A 1 180 ? 29.882 -12.773 -65.638 1.00 39.88 180 ARG A N 1
ATOM 1506 C CA . ARG A 1 180 ? 30.396 -13.491 -66.823 1.00 39.88 180 ARG A CA 1
ATOM 1507 C C . ARG A 1 180 ? 29.409 -14.508 -67.397 1.00 39.88 180 ARG A C 1
ATOM 1509 O O . ARG A 1 180 ? 29.381 -14.681 -68.612 1.00 39.88 180 ARG A O 1
ATOM 1516 N N . ASP A 1 181 ? 28.513 -15.049 -66.578 1.00 41.78 181 ASP A N 1
ATOM 1517 C CA . ASP A 1 181 ? 27.661 -16.163 -67.019 1.00 41.78 181 ASP A CA 1
ATOM 1518 C C . ASP A 1 181 ? 26.343 -15.727 -67.680 1.00 41.78 181 ASP A C 1
ATOM 1520 O O . ASP A 1 181 ? 25.746 -16.493 -68.432 1.00 41.78 181 ASP A O 1
ATOM 1524 N N . GLN A 1 182 ? 25.914 -14.470 -67.501 1.00 43.19 182 GLN A N 1
ATOM 1525 C CA . GLN A 1 182 ? 24.723 -13.939 -68.187 1.00 43.19 182 GLN A CA 1
ATOM 1526 C C . GLN A 1 182 ? 25.010 -13.344 -69.578 1.00 43.19 182 GLN A C 1
ATOM 1528 O O . GLN A 1 182 ? 24.080 -13.145 -70.355 1.00 43.19 182 GLN A O 1
ATOM 1533 N N . ILE A 1 183 ? 26.277 -13.093 -69.932 1.00 40.97 183 ILE A N 1
ATOM 1534 C CA . ILE A 1 183 ? 26.645 -12.527 -71.247 1.00 40.97 183 ILE A CA 1
ATOM 1535 C C . ILE A 1 183 ? 26.921 -13.636 -72.281 1.00 40.97 183 ILE A C 1
ATOM 1537 O O . ILE A 1 183 ? 26.759 -13.417 -73.479 1.00 40.97 183 ILE A O 1
ATOM 1541 N N . LEU A 1 184 ? 27.261 -14.855 -71.846 1.00 40.19 184 LEU A N 1
ATOM 1542 C CA . LEU A 1 184 ? 27.664 -15.945 -72.745 1.00 40.19 184 LEU A CA 1
ATOM 1543 C C . LEU A 1 184 ? 26.517 -16.816 -73.292 1.00 40.19 184 LEU A C 1
ATOM 1545 O O . LEU A 1 184 ? 26.730 -17.507 -74.282 1.00 40.19 184 LEU A O 1
ATOM 1549 N N . PHE A 1 185 ? 25.298 -16.751 -72.740 1.00 37.62 185 PHE A N 1
ATOM 1550 C CA . PHE A 1 185 ? 24.174 -17.598 -73.190 1.00 37.62 185 PHE A CA 1
ATOM 1551 C C . PHE A 1 185 ? 23.066 -16.884 -73.986 1.00 37.62 185 PHE A C 1
ATOM 1553 O O . PHE A 1 185 ? 22.156 -17.547 -74.480 1.00 37.62 185 PHE A O 1
ATOM 1560 N N . ALA A 1 186 ? 23.145 -15.562 -74.182 1.00 38.62 186 ALA A N 1
ATOM 1561 C CA . ALA A 1 186 ? 22.127 -14.795 -74.916 1.00 38.62 186 ALA A CA 1
ATOM 1562 C C . ALA A 1 186 ? 22.529 -14.382 -76.351 1.00 38.62 186 ALA A C 1
ATOM 1564 O O . ALA A 1 186 ? 21.735 -13.742 -77.033 1.00 38.62 186 ALA A O 1
ATOM 1565 N N . CYS A 1 187 ? 23.723 -14.751 -76.840 1.00 36.53 187 CYS A N 1
ATOM 1566 C CA . CYS A 1 187 ? 24.268 -14.232 -78.107 1.00 36.53 187 CYS A CA 1
ATOM 1567 C C . CYS A 1 187 ? 24.706 -15.317 -79.120 1.00 36.53 187 CYS A C 1
ATOM 1569 O O . CYS A 1 187 ? 25.751 -15.183 -79.749 1.00 36.53 187 CYS A O 1
ATOM 1571 N N . GLN A 1 188 ? 23.943 -16.412 -79.280 1.00 44.22 188 GLN A N 1
ATOM 1572 C CA . GLN A 1 188 ? 24.188 -17.405 -80.354 1.00 44.22 188 GLN A CA 1
ATOM 1573 C C . GLN A 1 188 ? 22.933 -17.929 -81.086 1.00 44.22 188 GLN A C 1
ATOM 1575 O O . GLN A 1 188 ? 22.975 -18.962 -81.748 1.00 44.22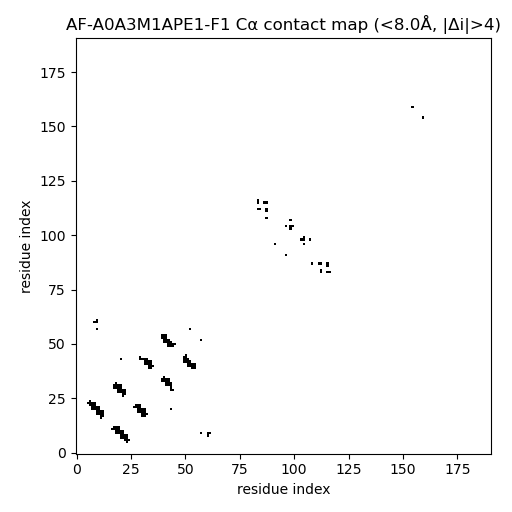 188 GLN A O 1
ATOM 1580 N N . ARG A 1 189 ? 21.806 -17.209 -81.054 1.00 42.72 189 ARG A N 1
ATOM 1581 C CA . ARG A 1 189 ? 20.699 -17.461 -81.995 1.00 42.72 189 ARG A CA 1
ATOM 1582 C C . ARG A 1 189 ? 20.163 -16.150 -82.538 1.00 42.72 189 ARG A C 1
ATOM 1584 O O . ARG A 1 189 ? 19.289 -15.557 -81.920 1.00 42.72 189 ARG A O 1
ATOM 1591 N N . THR A 1 190 ? 20.716 -15.708 -83.664 1.00 37.12 190 THR A N 1
ATOM 1592 C CA . THR A 1 190 ? 20.044 -14.930 -84.726 1.00 37.12 190 THR A CA 1
ATOM 1593 C C . THR A 1 190 ? 21.068 -14.547 -85.795 1.00 37.12 190 THR A C 1
ATOM 1595 O O . THR A 1 190 ? 21.703 -13.505 -85.694 1.00 37.12 190 THR A O 1
ATOM 1598 N N . SER A 1 191 ? 21.217 -15.425 -86.792 1.00 36.38 191 SER A N 1
ATOM 1599 C CA . SER A 1 191 ? 21.491 -15.141 -88.215 1.00 36.38 191 SER A CA 1
ATOM 1600 C C . SER A 1 191 ? 21.810 -16.455 -88.914 1.00 36.38 191 SER A C 1
ATOM 1602 O O . SER A 1 191 ? 22.830 -17.066 -88.521 1.00 36.38 191 SER A O 1
#

Mean predicted aligned error: 17.77 Å

Secondary structure (DSSP, 8-state):
-PPPPPSEEEEEETTTTEEEEEETTT--EEE-EE-SSSS-EEEEEETTEEEEEEHHHHHHHHHHHHHHHTHHHHHHHHHHHHHHHHHHHTTSSTT--SS-SHHHHHHHHHHHHHHHHHHHHHHHHHHHT--S----TTTTHHHHHHHHHHHGGGS-HHHHHHHHHHHHHHHHHHTTTTTTTTTSSSSSS--

pLDDT: mean 71.84, std 18.56, range [36.38, 92.5]

Foldseek 3Di:
DDPDDDQWDWDQDPVPRWIWIAGPVPRDIFTWDFDPDPFTKIWTADPNDIDIDHPVNNVVRVVVVVCVVVVPVVVVVVVLVVVLVCQLPVVDPPPDDPDDDDVVVVVSSVVSSVVSVVVVVVVVVCVVPDDPDDPDPPDCVVVVVVVVVVVVVPDPPVVVVVVVVVVVVVVVVVVPPPVPPVVPPPPDDDD

Sequence (191 aa):
MQGQSLHFGFEWIEQDKKLEVIELQTGQAYQAYRAKSEKEKYCIIINGQYRYFSRQQIDNYFLRQQIEANADESRKRRANVESTIHHTFYPLDGNKTKYRGMMRNKLFVFIRACCVNFRRVLKWIKSSLQPPETKKKGENASEEACFLAFLHLHTPQWLTWAKCWIFILAQGVISSEHKRDQILFACQRTS

Radius of gyration: 34.94 Å; Cα contacts (8 Å, |Δi|>4): 107; chains: 1; bounding box: 59×34×121 Å

Nearest PDB structures (foldseek):
  5v1d-assembly1_D  TM=4.515E-01  e=6.842E+00  Bos taurus
  7upn-assembly1_F  TM=3.608E-01  e=3.285E+00  Visna-maedi virus